Protein AF-A0ABF7R071-F1 (afdb_monomer)

pLDDT: mean 83.03, std 19.11, range [30.92, 98.81]

Solvent-accessible surface area (backbone atoms only — not comparable to full-atom values): 10768 Å² total; per-residue (Å²): 121,69,69,62,57,53,53,51,52,54,49,50,52,51,50,53,51,50,51,53,52,54,52,50,52,55,50,51,55,49,53,52,38,64,75,68,75,50,85,80,80,77,86,44,60,66,60,48,27,50,52,35,36,73,72,70,41,57,66,71,60,20,46,54,50,28,49,50,60,77,60,53,84,74,46,72,66,58,55,50,51,51,48,53,54,50,52,55,53,50,52,52,50,51,55,52,51,54,54,50,50,53,52,50,53,54,49,52,54,48,52,51,52,54,49,51,53,51,50,53,52,51,50,54,54,49,51,53,51,49,54,52,52,50,52,56,47,52,55,50,51,52,49,52,51,50,52,53,53,50,52,52,52,52,50,53,52,52,50,53,51,52,50,49,53,50,50,53,52,51,52,52,51,53,50,52,50,52,54,52,51,54,50,53,52,50,52,51,54,53,52,54,60,64,75,77,110

Foldseek 3Di:
DVVVVVVVVVVVVVLVVLLVVLVVVVVVVQVVCVVVPHDGDPCDLVNQLVSCVVSVHDSVVSSVSSVCVVVVPPDPVVVVVVVVVVVVVVVVVVVVVVVVVVVVVVVVVVVVVVVVVVVVVVVVVVVVVVVVVVVVVVVVVVVVVVVVVVVVVVVVVVVVVVVVVVVVVVVVVVVVVVVVVVVVVVVVVVVVVVVVD

Radius of gyration: 65.1 Å; Cα contacts (8 Å, |Δi|>4): 34; chains: 1; bounding box: 134×39×164 Å

Sequence (197 aa):
MCVRASRSKLLCIYISRKVTITVKILYNNYIRSVFMGLSQPVVTQQMVIAELTKAGIKRDIAIDLSYRYYKNELTYKDIEFLKENFDIKLEKVEATLQTKIQRVETNLKSDIRDLDNKINTVENNLNTKIDTKFNDLDNKIDNVRSELKSDIKDLDTKIDVNKMELKSTLRLHGWMFGTLITLNIGIFLALMSLLVK

Structure (mmCIF, N/CA/C/O backbone):
data_AF-A0ABF7R071-F1
#
_entry.id   AF-A0ABF7R071-F1
#
loop_
_atom_site.group_PDB
_atom_site.id
_atom_site.type_symbol
_atom_site.label_atom_id
_atom_site.label_alt_id
_atom_site.label_comp_id
_atom_site.label_asym_id
_atom_site.label_entity_id
_atom_site.label_seq_id
_atom_site.pdbx_PDB_ins_code
_atom_site.Cartn_x
_atom_site.Cartn_y
_atom_site.Cartn_z
_atom_site.occupancy
_atom_site.B_iso_or_equiv
_atom_site.auth_seq_id
_atom_site.auth_comp_id
_atom_site.auth_asym_id
_atom_site.auth_atom_id
_atom_site.pdbx_PDB_model_num
ATOM 1 N N . MET A 1 1 ? -59.910 32.201 73.222 1.00 36.34 1 MET A N 1
ATOM 2 C CA . MET A 1 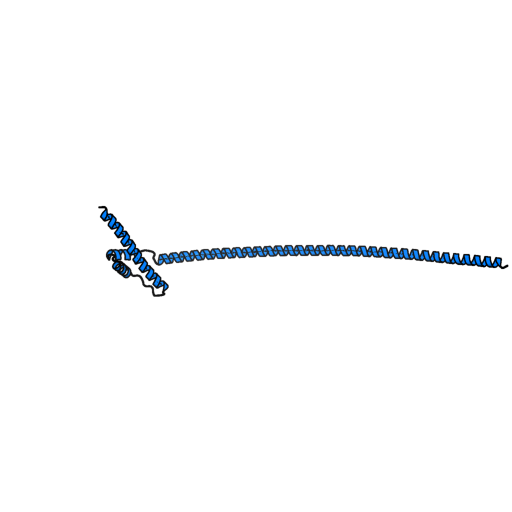1 ? -59.527 30.877 72.661 1.00 36.34 1 MET A CA 1
ATOM 3 C C . MET A 1 1 ? -58.249 30.889 71.801 1.00 36.34 1 MET A C 1
ATOM 5 O O . MET A 1 1 ? -57.626 29.842 71.685 1.00 36.34 1 MET A O 1
ATOM 9 N N . CYS A 1 2 ? -57.773 32.036 71.286 1.00 32.81 2 CYS A N 1
ATOM 10 C CA . CYS A 1 2 ? -56.602 32.105 70.386 1.00 32.81 2 CYS A CA 1
ATOM 11 C C . CYS A 1 2 ? -55.221 31.837 71.054 1.00 32.81 2 CYS A C 1
ATOM 13 O O . CYS A 1 2 ? -54.339 31.225 70.455 1.00 32.81 2 CYS A O 1
ATOM 15 N N . VAL A 1 3 ? -55.036 32.185 72.336 1.00 30.92 3 VAL A N 1
ATOM 16 C CA . VAL A 1 3 ? -53.750 32.000 73.061 1.00 30.92 3 VAL A CA 1
ATOM 17 C C . VAL A 1 3 ? -53.396 30.518 73.297 1.00 30.92 3 VAL A C 1
ATOM 19 O O . VAL A 1 3 ? -52.221 30.148 73.310 1.00 30.92 3 VAL A O 1
ATOM 22 N N . ARG A 1 4 ? -54.400 29.639 73.429 1.00 31.86 4 ARG A N 1
ATOM 23 C CA . ARG A 1 4 ? -54.208 28.190 73.649 1.00 31.86 4 ARG A CA 1
ATOM 24 C C . ARG A 1 4 ? -53.714 27.474 72.382 1.00 31.86 4 ARG A C 1
ATOM 26 O O . ARG A 1 4 ? -52.849 26.608 72.475 1.00 31.86 4 ARG A O 1
ATOM 33 N N . ALA A 1 5 ? -54.195 27.894 71.209 1.00 37.34 5 ALA A N 1
ATOM 34 C CA . ALA A 1 5 ? -53.786 27.350 69.911 1.00 37.34 5 ALA A CA 1
ATOM 35 C C . ALA A 1 5 ? -52.359 27.777 69.512 1.00 37.34 5 ALA A C 1
ATOM 37 O O . ALA A 1 5 ? -51.593 26.968 68.991 1.00 37.34 5 ALA A O 1
ATOM 38 N N . SER A 1 6 ? -51.968 29.022 69.815 1.00 44.31 6 SER A N 1
ATOM 39 C CA . SER A 1 6 ? -50.613 29.526 69.531 1.00 44.31 6 SER A CA 1
ATOM 40 C C . SER A 1 6 ? -49.546 28.879 70.431 1.00 44.31 6 SER A C 1
ATOM 42 O O . SER A 1 6 ? -48.500 28.441 69.949 1.00 44.31 6 SER A O 1
ATOM 44 N N . ARG A 1 7 ? -49.848 28.681 71.727 1.00 48.50 7 ARG A N 1
ATOM 45 C CA . ARG A 1 7 ? -48.977 27.925 72.650 1.00 48.50 7 ARG A CA 1
ATOM 46 C C . ARG A 1 7 ? -48.809 26.458 72.239 1.00 48.50 7 ARG A C 1
ATOM 48 O O . ARG A 1 7 ? -47.708 25.935 72.349 1.00 48.50 7 ARG A O 1
ATOM 55 N N . SER A 1 8 ? -49.860 25.814 71.728 1.00 55.56 8 SER A N 1
ATOM 56 C CA . SER A 1 8 ? -49.804 24.430 71.229 1.00 55.56 8 SER A CA 1
ATOM 57 C C . SER A 1 8 ? -48.897 24.280 69.997 1.00 55.56 8 SER A C 1
ATOM 59 O O . SER A 1 8 ? -48.079 23.362 69.957 1.00 55.56 8 SER A O 1
ATOM 61 N N . LYS A 1 9 ? -48.952 25.213 69.034 1.00 54.03 9 LYS A N 1
ATOM 62 C CA . LYS A 1 9 ? -48.065 25.204 67.854 1.00 54.03 9 LYS A CA 1
ATOM 63 C C . LYS A 1 9 ? -46.594 25.433 68.216 1.00 54.03 9 LYS A C 1
ATOM 65 O O . LYS A 1 9 ? -45.730 24.712 67.724 1.00 54.03 9 LYS A O 1
ATOM 70 N N . LEU A 1 10 ? -46.307 26.385 69.107 1.00 53.81 10 LEU A N 1
ATOM 71 C CA . LEU A 1 10 ? -44.951 26.638 69.618 1.00 53.81 10 LEU A CA 1
ATOM 72 C C . LEU A 1 10 ? -44.387 25.433 70.384 1.00 53.81 10 LEU A C 1
ATOM 74 O O . LEU A 1 10 ? -43.218 25.091 70.213 1.00 53.81 10 LEU A O 1
ATOM 78 N N . LEU A 1 11 ? -45.226 24.754 71.171 1.00 55.38 11 LEU A N 1
ATOM 79 C CA . LEU A 1 11 ? -44.852 23.535 71.884 1.00 55.38 11 LEU A CA 1
ATOM 80 C C . LEU A 1 11 ? -44.547 22.380 70.913 1.00 55.38 11 LEU A C 1
ATOM 82 O O . LEU A 1 11 ? -43.540 21.701 71.089 1.00 55.38 11 LEU A O 1
ATOM 86 N N . CYS A 1 12 ? -45.343 22.204 69.850 1.00 53.84 12 CYS A N 1
ATOM 87 C CA . CYS A 1 12 ? -45.067 21.227 68.788 1.00 53.84 12 CYS A CA 1
ATOM 88 C C . CYS A 1 12 ? -43.742 21.504 68.067 1.00 53.84 12 CYS A C 1
ATOM 90 O O . CYS A 1 12 ? -42.946 20.588 67.882 1.00 53.84 12 CYS A O 1
ATOM 92 N N . ILE A 1 13 ? -43.465 22.760 67.704 1.00 56.38 13 ILE A N 1
ATOM 93 C CA . ILE A 1 13 ? -42.205 23.143 67.045 1.00 56.38 13 ILE A CA 1
ATOM 94 C C . ILE A 1 13 ? -41.012 22.897 67.975 1.00 56.38 13 ILE A C 1
ATOM 96 O O . ILE A 1 13 ? -39.981 22.383 67.539 1.00 56.38 13 ILE A O 1
ATOM 100 N N . TYR A 1 14 ? -41.149 23.231 69.260 1.00 58.56 14 TYR A N 1
ATOM 101 C CA . TYR A 1 14 ? -40.113 23.008 70.266 1.00 58.56 14 TYR A CA 1
ATOM 102 C C . TYR A 1 14 ? -39.818 21.516 70.466 1.00 58.56 14 TYR A C 1
ATOM 104 O O . TYR A 1 14 ? -38.651 21.121 70.461 1.00 58.56 14 TYR A O 1
ATOM 112 N N . ILE A 1 15 ? -40.860 20.683 70.569 1.00 57.16 15 ILE A N 1
ATOM 113 C CA . ILE A 1 15 ? -40.730 19.225 70.679 1.00 57.16 15 ILE A CA 1
ATOM 114 C C . ILE A 1 15 ? -40.103 18.651 69.399 1.00 57.16 15 ILE A C 1
ATOM 116 O O . ILE A 1 15 ? -39.104 17.945 69.496 1.00 57.16 15 ILE A O 1
ATOM 120 N N . SER A 1 16 ? -40.578 19.016 68.201 1.00 56.38 16 SER A N 1
ATOM 121 C CA . SER A 1 16 ? -39.982 18.564 66.931 1.00 56.38 16 SER A CA 1
ATOM 122 C C . SER A 1 16 ? -38.514 18.962 66.781 1.00 56.38 16 SER A C 1
ATOM 124 O O . SER A 1 16 ? -37.712 18.150 66.317 1.00 56.38 16 SER A O 1
ATOM 126 N N . ARG A 1 17 ? -38.122 20.174 67.201 1.00 57.16 17 ARG A N 1
ATOM 127 C CA . ARG A 1 17 ? -36.714 20.606 67.179 1.00 57.16 17 ARG A CA 1
ATOM 128 C C . ARG A 1 17 ? -35.864 19.827 68.176 1.00 57.16 17 ARG A C 1
ATOM 130 O O . ARG A 1 17 ? -34.798 19.356 67.791 1.00 57.16 17 ARG A O 1
ATOM 137 N N . LYS A 1 18 ? -36.323 19.658 69.422 1.00 59.94 18 LYS A N 1
ATOM 138 C CA . LYS A 1 18 ? -35.589 18.888 70.440 1.00 59.94 18 LYS A CA 1
ATOM 139 C C . LYS A 1 18 ? -35.395 17.436 70.017 1.00 59.94 18 LYS A C 1
ATOM 141 O O . LYS A 1 18 ? -34.272 16.953 70.051 1.00 59.94 18 LYS A O 1
ATOM 146 N N . VAL A 1 19 ? -36.451 16.780 69.537 1.00 58.62 19 VAL A N 1
ATOM 147 C CA . VAL A 1 19 ? -36.396 15.389 69.060 1.00 58.62 19 VAL A CA 1
ATOM 148 C C . VAL A 1 19 ? -35.431 15.249 67.887 1.00 58.62 19 VAL A C 1
ATOM 150 O O . VAL A 1 19 ? -34.566 14.380 67.913 1.00 58.62 19 VAL A O 1
ATOM 153 N N . THR A 1 20 ? -35.504 16.147 66.901 1.00 57.50 20 THR A N 1
ATOM 154 C CA . THR A 1 20 ? -34.579 16.145 65.755 1.00 57.50 20 THR A CA 1
ATOM 155 C C . THR A 1 20 ? -33.121 16.311 66.193 1.00 57.50 20 THR A C 1
ATOM 157 O O . THR A 1 20 ? -32.253 15.603 65.692 1.00 57.50 20 THR A O 1
ATOM 160 N N . ILE A 1 21 ? -32.831 17.210 67.141 1.00 58.03 21 ILE A N 1
ATOM 161 C CA . ILE A 1 21 ? -31.468 17.437 67.651 1.00 58.03 21 ILE A CA 1
ATOM 162 C C . ILE A 1 21 ? -30.960 16.210 68.421 1.00 58.03 21 ILE A C 1
ATOM 164 O O . ILE A 1 21 ? -29.853 15.747 68.156 1.00 58.03 21 ILE A O 1
ATOM 168 N N . THR A 1 22 ? -31.765 15.643 69.324 1.00 58.00 22 THR A N 1
ATOM 169 C CA . THR A 1 22 ? -3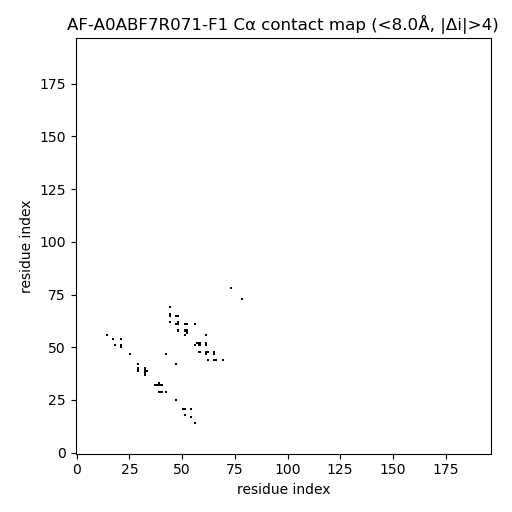1.380 14.474 70.134 1.00 58.00 22 THR A CA 1
ATOM 170 C C . THR A 1 22 ? -31.163 13.226 69.274 1.00 58.00 22 THR A C 1
ATOM 172 O O . THR A 1 22 ? -30.167 12.526 69.447 1.00 58.00 22 THR A O 1
ATOM 175 N N . VAL A 1 23 ? -32.029 12.978 68.285 1.00 57.81 23 VAL A N 1
ATOM 176 C CA . VAL A 1 23 ? -31.873 11.866 67.330 1.00 57.81 23 VAL A CA 1
ATOM 177 C C . VAL A 1 23 ? -30.623 12.047 66.462 1.00 57.81 23 VAL A C 1
ATOM 179 O O . VAL A 1 23 ? -29.888 11.091 66.230 1.00 57.81 23 VAL A O 1
ATOM 182 N N . LYS A 1 24 ? -30.313 13.279 66.043 1.00 60.66 24 LYS A N 1
ATOM 183 C CA . LYS A 1 24 ? -29.108 13.589 65.257 1.00 60.66 24 LYS A CA 1
ATOM 184 C C . LYS A 1 24 ? -27.815 13.416 66.064 1.00 60.66 24 LYS A C 1
ATOM 186 O O . LYS A 1 24 ? -26.806 12.999 65.504 1.00 60.66 24 LYS A O 1
ATOM 191 N N . ILE A 1 25 ? -27.843 13.677 67.374 1.00 61.56 25 ILE A N 1
ATOM 192 C CA . ILE A 1 25 ? -26.720 13.412 68.292 1.00 61.56 25 ILE A CA 1
ATOM 193 C C . ILE A 1 25 ? -26.494 11.903 68.458 1.00 61.56 25 ILE A C 1
ATOM 195 O O . ILE A 1 25 ? -25.355 11.447 68.382 1.00 61.56 25 ILE A O 1
ATOM 199 N N . LEU A 1 26 ? -27.564 11.120 68.630 1.00 61.78 26 LEU A N 1
ATOM 200 C CA . LEU A 1 26 ? -27.483 9.657 68.704 1.00 61.78 26 LEU A CA 1
ATOM 201 C C . LEU A 1 26 ? -26.955 9.049 67.395 1.00 61.78 26 LEU A C 1
ATOM 203 O O . LEU A 1 26 ? -26.064 8.203 67.434 1.00 61.78 26 LEU A O 1
ATOM 207 N N . TYR A 1 27 ? -27.430 9.538 66.246 1.00 60.94 27 TYR A N 1
ATOM 208 C CA . TYR A 1 27 ? -26.951 9.123 64.926 1.00 60.94 27 TYR A CA 1
ATOM 209 C C . TYR A 1 27 ? -25.477 9.491 64.706 1.00 60.94 27 TYR A C 1
ATOM 211 O O . TYR A 1 27 ? -24.688 8.646 64.302 1.00 60.94 27 TYR A O 1
ATOM 219 N N . ASN A 1 28 ? -25.056 10.713 65.048 1.00 56.72 28 ASN A N 1
ATOM 220 C CA . ASN A 1 28 ? -23.651 11.119 64.937 1.00 56.72 28 ASN A CA 1
ATOM 221 C C . ASN A 1 28 ? -22.723 10.312 65.857 1.00 56.72 28 ASN A C 1
ATOM 223 O O . ASN A 1 28 ? -21.615 9.981 65.446 1.00 56.72 28 ASN A O 1
ATOM 227 N N . ASN A 1 29 ? -23.156 9.968 67.074 1.00 58.88 29 ASN A N 1
ATOM 228 C CA . ASN A 1 29 ? -22.386 9.090 67.961 1.00 58.88 29 ASN A CA 1
ATOM 229 C C . ASN A 1 29 ? -22.278 7.661 67.405 1.00 58.88 29 ASN A C 1
ATOM 231 O O . ASN A 1 29 ? -21.208 7.059 67.482 1.00 58.88 29 ASN A O 1
ATOM 235 N N . TYR A 1 30 ? -23.342 7.146 66.780 1.00 59.75 30 TYR A N 1
ATOM 236 C CA . TYR A 1 30 ? -23.322 5.859 66.085 1.00 59.75 30 TYR A CA 1
ATOM 237 C C . TYR A 1 30 ? -22.363 5.876 64.881 1.00 59.75 30 TYR A C 1
ATOM 239 O O . TYR A 1 30 ? -21.443 5.062 64.823 1.00 59.75 30 TYR A O 1
ATOM 247 N N . ILE A 1 31 ? -22.473 6.861 63.983 1.00 54.56 31 ILE A N 1
ATOM 248 C CA . ILE A 1 31 ? -21.573 7.022 62.826 1.00 54.56 31 ILE A CA 1
ATOM 249 C C . ILE A 1 31 ? -20.109 7.190 63.263 1.00 54.56 31 ILE A C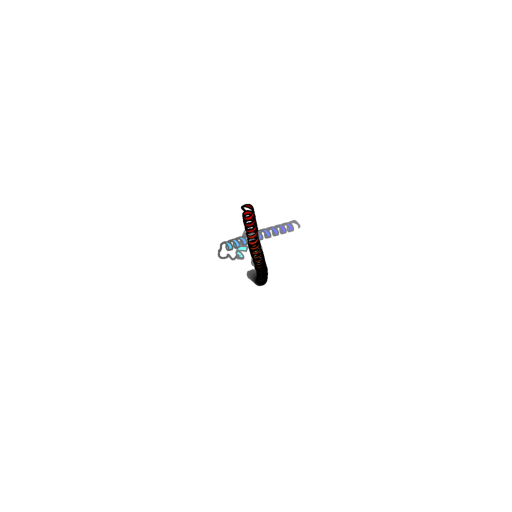 1
ATOM 251 O O . ILE A 1 31 ? -19.212 6.598 62.664 1.00 54.56 31 ILE A O 1
ATOM 255 N N . ARG A 1 32 ? -19.853 7.932 64.348 1.00 56.28 32 ARG A N 1
ATOM 256 C CA . ARG A 1 32 ? -18.508 8.099 64.920 1.00 56.28 32 ARG A CA 1
ATOM 257 C C . ARG A 1 32 ? -17.918 6.777 65.422 1.00 56.28 32 ARG A C 1
ATOM 259 O O . ARG A 1 32 ? -16.728 6.556 65.236 1.00 56.28 32 ARG A O 1
ATOM 266 N N . SER A 1 33 ? -18.730 5.890 66.003 1.00 55.03 33 SER A N 1
ATOM 267 C CA . SER A 1 33 ? -18.282 4.554 66.434 1.00 55.03 33 SER A CA 1
ATOM 268 C C . SER A 1 33 ? -17.974 3.613 65.261 1.00 55.03 33 SER A C 1
ATOM 270 O O . SER A 1 33 ? -16.978 2.894 65.307 1.00 55.03 33 SER A O 1
ATOM 272 N N . VAL A 1 34 ? -18.759 3.693 64.177 1.00 50.66 34 VAL A N 1
ATOM 273 C CA . VAL A 1 34 ? -18.549 2.931 62.931 1.00 50.66 34 VAL A CA 1
ATOM 274 C C . VAL A 1 34 ? -17.239 3.336 62.249 1.00 50.66 34 VAL A C 1
ATOM 276 O O . VAL A 1 34 ? -16.497 2.477 61.783 1.00 50.66 34 VAL A O 1
ATOM 279 N N . PHE A 1 35 ? -16.904 4.629 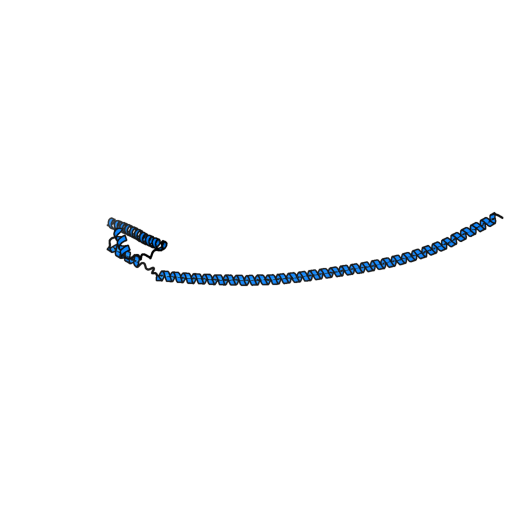62.251 1.00 50.38 35 PHE A N 1
ATOM 280 C CA . PHE A 1 35 ? -15.652 5.137 61.675 1.00 50.38 35 PHE A CA 1
ATOM 281 C C . PHE A 1 35 ? -14.405 4.789 62.518 1.00 50.38 35 PHE A C 1
ATOM 283 O O . PHE A 1 35 ? -13.294 4.786 62.000 1.00 50.38 35 PHE A O 1
ATOM 290 N N . MET A 1 36 ? -14.580 4.494 63.814 1.00 52.09 36 MET A N 1
ATOM 291 C CA . MET A 1 36 ? -13.502 4.172 64.765 1.00 52.09 36 MET A CA 1
ATOM 292 C C . MET A 1 36 ? -13.249 2.661 64.945 1.00 52.09 36 MET A C 1
ATOM 294 O O . MET A 1 36 ? -12.399 2.289 65.750 1.00 52.09 36 MET A O 1
ATOM 298 N N . GLY A 1 37 ? -13.963 1.784 64.226 1.00 45.50 37 GLY A N 1
ATOM 299 C CA . GLY A 1 37 ? -13.721 0.331 64.244 1.00 45.50 37 GLY A CA 1
ATOM 300 C C . GLY A 1 37 ? -14.093 -0.390 65.550 1.00 45.50 37 GLY A C 1
ATOM 301 O O . GLY A 1 37 ? -13.625 -1.500 65.790 1.00 45.50 37 GLY A O 1
ATOM 302 N N . LEU A 1 38 ? -14.918 0.222 66.407 1.00 46.84 38 LEU A N 1
ATOM 303 C CA . LEU A 1 38 ? -15.393 -0.384 67.657 1.00 46.84 38 LEU A CA 1
ATOM 304 C C . LEU A 1 38 ? -16.625 -1.274 67.405 1.00 46.84 38 LEU A C 1
ATOM 306 O O . LEU A 1 38 ? -17.423 -0.992 66.510 1.00 46.84 38 LEU A O 1
ATOM 310 N N . SER A 1 39 ? -16.800 -2.333 68.210 1.00 45.50 39 SER A N 1
ATOM 311 C CA . SER A 1 39 ? -17.996 -3.195 68.162 1.00 45.50 39 SER A CA 1
ATOM 312 C C . SER A 1 39 ? -19.267 -2.343 68.259 1.00 45.50 39 SER A C 1
ATOM 314 O O . SER A 1 39 ? -19.371 -1.489 69.143 1.00 45.50 39 SER A O 1
ATOM 316 N N . GLN A 1 40 ? -20.197 -2.535 67.318 1.00 46.72 40 GLN A N 1
ATOM 317 C CA . GLN A 1 40 ? -21.343 -1.648 67.107 1.00 46.72 40 GLN A CA 1
ATOM 318 C C . GLN A 1 40 ? -22.175 -1.495 68.394 1.00 46.72 40 GLN A C 1
ATOM 320 O O . GLN A 1 40 ? -22.761 -2.478 68.858 1.00 46.72 40 GLN A O 1
ATOM 325 N N . PRO A 1 41 ? -22.315 -0.286 68.966 1.00 51.59 41 PRO A 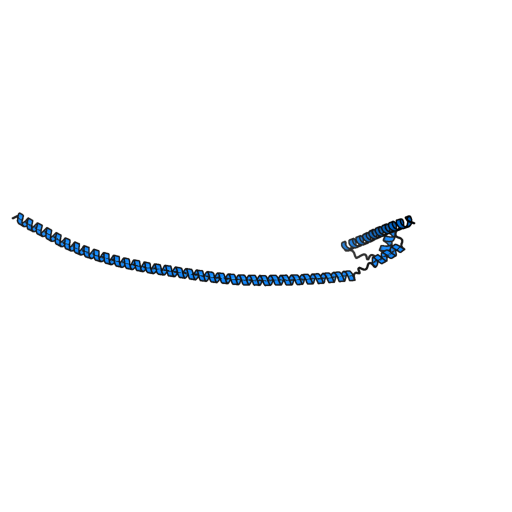N 1
ATOM 326 C CA . PRO A 1 41 ? -23.280 -0.074 70.030 1.00 51.59 41 PRO A CA 1
ATOM 327 C C . PRO A 1 41 ? -24.684 -0.135 69.418 1.00 51.59 41 PRO A C 1
ATOM 329 O O . PRO A 1 41 ? -25.110 0.776 68.705 1.00 51.59 41 PRO A O 1
ATOM 332 N N . VAL A 1 42 ? -25.413 -1.221 69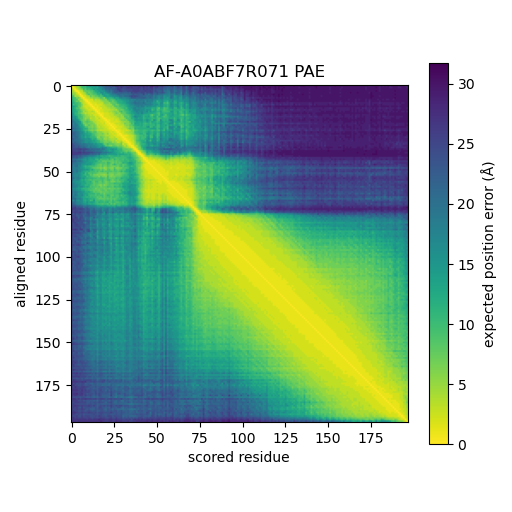.678 1.00 58.66 42 VAL A N 1
ATOM 333 C CA . VAL A 1 42 ? -26.832 -1.327 69.320 1.00 58.66 42 VAL A CA 1
ATOM 334 C C . VAL A 1 42 ? -27.583 -0.260 70.114 1.00 58.66 42 VAL A C 1
ATOM 336 O O . VAL A 1 42 ? -27.695 -0.345 71.336 1.00 58.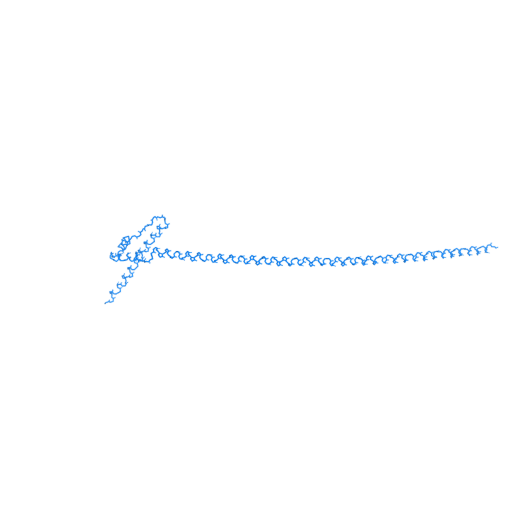66 42 VAL A O 1
ATOM 339 N N . VAL A 1 43 ? -28.080 0.773 69.431 1.00 64.00 43 VAL A N 1
ATOM 340 C CA . VAL A 1 43 ? -28.865 1.839 70.064 1.00 64.00 43 VAL A CA 1
ATOM 341 C C . VAL A 1 43 ? -30.177 1.230 70.556 1.00 64.00 43 VAL A C 1
ATOM 343 O O . VAL A 1 43 ? -31.085 0.976 69.771 1.00 64.00 43 VAL A O 1
ATOM 346 N N . THR A 1 44 ? -30.278 0.953 71.856 1.00 70.56 44 THR A N 1
ATOM 347 C CA . THR A 1 44 ? -31.479 0.346 72.447 1.00 70.56 44 THR A CA 1
ATOM 348 C C . THR A 1 44 ? -32.579 1.387 72.661 1.00 70.56 44 THR A C 1
ATOM 350 O O . THR A 1 44 ? -32.302 2.570 72.878 1.00 70.56 44 THR A O 1
ATOM 353 N N . GLN A 1 45 ? -33.846 0.956 72.675 1.00 71.25 45 GLN A N 1
ATOM 354 C CA . GLN A 1 45 ? -34.975 1.844 72.990 1.00 71.25 45 GLN A CA 1
ATOM 355 C C . GLN A 1 45 ? -34.786 2.566 74.336 1.00 71.25 45 GLN A C 1
ATOM 357 O O . GLN A 1 45 ? -35.086 3.753 74.440 1.00 71.25 45 GLN A O 1
ATOM 362 N N . GLN A 1 46 ? -34.218 1.901 75.351 1.00 74.88 46 GLN A N 1
ATOM 363 C CA . GLN A 1 46 ? -33.957 2.513 76.659 1.00 74.88 46 GLN A CA 1
ATOM 364 C C . GLN A 1 46 ? -32.924 3.643 76.604 1.00 74.88 46 GLN A C 1
ATOM 366 O O . GLN A 1 46 ? -33.107 4.648 77.290 1.00 74.88 46 GLN A O 1
ATOM 371 N N . MET A 1 47 ? -31.880 3.523 75.776 1.00 76.50 47 MET A N 1
ATOM 372 C CA . MET A 1 47 ? -30.902 4.601 75.582 1.00 76.50 47 MET A CA 1
ATOM 373 C C . MET A 1 47 ? -31.561 5.836 74.962 1.00 76.50 47 MET A C 1
ATOM 375 O O . MET A 1 47 ? -31.346 6.954 75.428 1.00 76.50 47 MET A O 1
ATOM 379 N N . VAL A 1 48 ? -32.427 5.633 73.966 1.00 73.38 48 VAL A N 1
ATOM 380 C CA . VAL A 1 48 ? -33.192 6.716 73.330 1.00 73.38 48 VAL A CA 1
ATOM 381 C C . VAL A 1 48 ? -34.146 7.366 74.337 1.00 73.38 48 VAL A C 1
ATOM 383 O O . VAL A 1 48 ? -34.176 8.588 74.454 1.00 73.38 48 VAL A O 1
ATOM 386 N N . ILE A 1 49 ? -34.872 6.568 75.127 1.00 79.19 49 ILE A N 1
ATOM 387 C CA . ILE A 1 49 ? -35.772 7.068 76.178 1.00 79.19 49 ILE A CA 1
ATOM 388 C C . ILE A 1 49 ? -34.997 7.876 77.225 1.00 79.19 49 ILE A C 1
ATOM 390 O O . ILE A 1 49 ? -35.460 8.944 77.626 1.00 79.19 49 ILE A O 1
ATOM 394 N N . ALA A 1 50 ? -33.830 7.399 77.669 1.00 81.25 50 ALA A N 1
ATOM 395 C CA . ALA A 1 50 ? -33.005 8.084 78.660 1.00 81.25 50 ALA A CA 1
ATOM 396 C C . ALA A 1 50 ? -32.533 9.455 78.154 1.00 81.25 50 ALA A C 1
ATOM 398 O O . ALA A 1 50 ? -32.675 10.445 78.868 1.00 81.25 50 ALA A O 1
ATOM 399 N N . GLU A 1 51 ? -32.050 9.537 76.914 1.00 78.06 51 GLU A N 1
ATOM 400 C CA . GLU A 1 51 ? -31.603 10.799 76.313 1.00 78.06 51 GLU A CA 1
ATOM 401 C C . GLU A 1 51 ? -32.760 11.770 76.037 1.00 78.06 51 GLU A C 1
ATOM 403 O O . GLU A 1 51 ? -32.652 12.963 76.324 1.00 78.06 51 GLU A O 1
ATOM 408 N N . LEU A 1 52 ? -33.913 11.279 75.571 1.00 77.38 52 LEU A N 1
ATOM 409 C CA . LEU A 1 52 ? -35.114 12.107 75.402 1.00 77.38 52 LEU A CA 1
ATOM 410 C C . LEU A 1 52 ? -35.630 12.631 76.755 1.00 77.38 52 LEU A C 1
ATOM 412 O O . LEU A 1 52 ? -36.008 13.799 76.865 1.00 77.38 52 LEU A O 1
ATOM 416 N N . THR A 1 53 ? -35.583 11.801 77.802 1.00 82.88 53 THR A N 1
ATOM 417 C CA . THR A 1 53 ? -35.972 12.198 79.166 1.00 82.88 53 THR A CA 1
ATOM 418 C C . THR A 1 53 ? -34.994 13.228 79.745 1.00 82.88 53 THR A C 1
ATOM 420 O O . THR A 1 53 ? -35.437 14.234 80.298 1.00 82.88 53 THR A O 1
ATOM 423 N N . LYS A 1 54 ? -33.672 13.054 79.558 1.00 83.12 54 LYS A N 1
ATOM 424 C CA . LYS A 1 54 ? -32.645 14.057 79.921 1.00 83.12 54 LYS A CA 1
ATOM 425 C C . LYS A 1 54 ? -32.846 15.379 79.182 1.00 83.12 54 LYS A C 1
ATOM 427 O O . LYS A 1 54 ? -32.650 16.445 79.756 1.00 83.12 54 LYS A O 1
ATOM 432 N N . ALA A 1 55 ? -33.301 15.324 77.932 1.00 76.06 55 ALA A N 1
ATOM 433 C CA . ALA A 1 55 ? -33.671 16.502 77.157 1.00 76.06 55 ALA A CA 1
ATOM 434 C C . ALA A 1 55 ? -34.982 17.164 77.637 1.00 76.06 55 ALA A C 1
ATOM 436 O O . ALA A 1 55 ? -35.431 18.140 77.031 1.00 76.06 55 ALA A O 1
ATOM 437 N N . GLY A 1 56 ? -35.606 16.686 78.718 1.00 78.62 56 GLY A N 1
ATOM 438 C CA . GLY A 1 56 ? -36.813 17.263 79.311 1.00 78.62 56 GLY A CA 1
ATOM 439 C C . GLY A 1 56 ? -38.110 16.897 78.583 1.00 78.62 56 GLY A C 1
ATOM 440 O O . GLY A 1 56 ? -39.103 17.610 78.726 1.00 78.62 56 GLY A O 1
ATOM 441 N N . ILE A 1 57 ? -38.113 15.831 77.776 1.00 78.25 57 ILE A N 1
ATOM 442 C CA . ILE A 1 57 ? -39.329 15.270 77.169 1.00 78.25 57 ILE A CA 1
ATOM 443 C C . ILE A 1 57 ? -39.991 14.341 78.192 1.00 78.25 57 ILE A C 1
ATOM 445 O O . ILE A 1 57 ? -39.310 13.579 78.879 1.00 78.25 57 ILE A O 1
ATOM 449 N N . LYS A 1 58 ? -41.324 14.397 78.312 1.00 83.69 58 LYS A N 1
ATOM 450 C CA . LYS A 1 58 ? -42.053 13.499 79.215 1.00 83.69 58 LYS A CA 1
ATOM 451 C C . LYS A 1 58 ? -41.862 12.037 78.796 1.00 83.69 58 LYS A C 1
ATOM 453 O O . LYS A 1 58 ? -41.781 11.728 77.609 1.00 83.69 58 LYS A O 1
ATOM 458 N N . ARG A 1 59 ? -41.782 11.142 79.782 1.00 83.50 59 ARG A N 1
ATOM 459 C CA . ARG A 1 59 ? -41.396 9.738 79.582 1.00 83.50 59 ARG A CA 1
ATOM 460 C C . ARG A 1 59 ? -42.343 8.970 78.650 1.00 83.50 59 ARG A C 1
ATOM 462 O O . ARG A 1 59 ? -41.873 8.169 77.857 1.00 83.50 59 ARG A O 1
ATOM 469 N N . ASP A 1 60 ? -43.640 9.243 78.716 1.00 80.62 60 ASP A N 1
ATOM 470 C CA . ASP A 1 60 ? -44.683 8.723 77.820 1.00 80.62 60 ASP A CA 1
ATOM 471 C C . ASP A 1 60 ? -44.433 9.105 76.352 1.00 80.62 60 ASP A C 1
ATOM 473 O O . ASP A 1 60 ? -44.419 8.245 75.473 1.00 80.62 60 ASP A O 1
ATOM 477 N N . ILE A 1 61 ? -44.131 10.380 76.100 1.00 77.88 61 ILE A N 1
ATOM 478 C CA . ILE A 1 61 ? -43.795 10.894 74.765 1.00 77.88 61 ILE A CA 1
ATOM 479 C C . ILE A 1 61 ? -42.441 10.336 74.301 1.00 77.88 61 ILE A C 1
ATOM 481 O O . ILE A 1 61 ? -42.274 9.997 73.133 1.00 77.88 61 ILE A O 1
ATOM 485 N N . ALA A 1 62 ? -41.468 10.206 75.206 1.00 79.62 62 ALA A N 1
ATOM 486 C CA . ALA A 1 62 ? -40.166 9.619 74.902 1.00 79.62 62 ALA A CA 1
ATOM 487 C C . ALA A 1 62 ? -40.272 8.136 74.504 1.00 79.62 62 ALA A C 1
ATOM 489 O O . ALA A 1 62 ? -39.566 7.705 73.595 1.00 79.62 62 ALA A O 1
ATOM 490 N N . ILE A 1 63 ? -41.163 7.371 75.146 1.00 80.38 63 ILE A N 1
ATOM 491 C CA . ILE A 1 63 ? -41.447 5.973 74.796 1.00 80.38 63 ILE A CA 1
ATOM 492 C C . ILE A 1 63 ? -42.058 5.893 73.395 1.00 80.38 63 ILE A C 1
ATOM 494 O O . ILE A 1 63 ? -41.509 5.176 72.559 1.00 80.38 63 ILE A O 1
ATOM 498 N N . ASP A 1 64 ? -43.109 6.667 73.109 1.00 78.88 64 ASP A N 1
ATOM 499 C CA . ASP A 1 64 ? -43.757 6.704 71.786 1.00 78.88 64 ASP A CA 1
ATOM 500 C C . ASP A 1 64 ? -42.772 7.088 70.668 1.00 78.88 64 ASP A C 1
ATOM 502 O O . ASP A 1 64 ? -42.653 6.400 69.654 1.00 78.88 64 ASP A O 1
ATOM 506 N N . LEU A 1 65 ? -41.977 8.139 70.885 1.00 74.81 65 LEU A N 1
ATOM 507 C CA . LEU A 1 65 ? -40.962 8.578 69.929 1.00 74.81 65 LEU A CA 1
ATOM 508 C C . LEU A 1 65 ? -39.848 7.547 69.742 1.00 74.81 65 LEU A C 1
ATOM 510 O O . LEU A 1 65 ? -39.405 7.338 68.614 1.00 74.81 65 LEU A O 1
ATOM 514 N N . SER A 1 66 ? -39.401 6.892 70.819 1.00 74.81 66 SER A N 1
ATOM 515 C CA . SER A 1 66 ? -38.414 5.812 70.723 1.00 74.81 66 SER A CA 1
ATOM 516 C C . SER A 1 66 ? -38.969 4.627 69.939 1.00 74.81 66 SER A C 1
ATOM 518 O O . SER A 1 66 ? -38.252 4.056 69.124 1.00 74.81 66 SER A O 1
ATOM 520 N N . TYR A 1 67 ? -40.253 4.307 70.123 1.00 72.81 67 TYR A N 1
ATOM 521 C CA . TYR A 1 67 ? -40.931 3.237 69.410 1.00 72.81 67 TYR A CA 1
ATOM 522 C C . TYR A 1 67 ? -41.018 3.567 67.921 1.00 72.81 67 TYR A C 1
ATOM 524 O O . TYR A 1 67 ? -40.590 2.760 67.106 1.00 72.81 67 TYR A O 1
ATOM 532 N N . ARG A 1 68 ? -41.451 4.782 67.560 1.00 68.50 68 ARG A N 1
ATOM 533 C CA . ARG A 1 68 ? -41.508 5.262 66.168 1.00 68.50 68 ARG A CA 1
ATOM 534 C C . ARG A 1 68 ? -40.139 5.372 65.504 1.00 68.50 68 ARG A C 1
ATOM 536 O O . ARG A 1 68 ? -40.031 5.108 64.318 1.00 68.50 68 ARG A O 1
ATOM 543 N N . TYR A 1 69 ? -39.100 5.748 66.246 1.00 66.00 69 TYR A N 1
ATOM 544 C CA . TYR A 1 69 ? -37.726 5.770 65.743 1.00 66.00 69 TYR A CA 1
ATOM 545 C C . TYR A 1 69 ? -37.199 4.351 65.484 1.00 66.00 69 TYR A C 1
ATOM 547 O O . TYR A 1 69 ? -36.594 4.098 64.449 1.00 66.00 69 TYR A O 1
ATOM 555 N N . TYR A 1 70 ? -37.481 3.411 66.389 1.00 64.19 70 TYR A N 1
ATOM 556 C CA . TYR A 1 70 ? -37.092 2.002 66.255 1.00 64.19 70 TYR A CA 1
ATOM 557 C C . TYR A 1 70 ? -37.929 1.246 65.209 1.00 64.19 70 TYR A C 1
ATOM 559 O O . TYR A 1 70 ? -37.492 0.241 64.658 1.00 64.19 70 TYR A O 1
ATOM 567 N N . LYS A 1 71 ? -39.147 1.729 64.954 1.00 61.69 71 LYS A N 1
ATOM 568 C CA . LYS A 1 71 ? -40.101 1.242 63.951 1.00 61.69 71 LYS A CA 1
ATOM 569 C C . LYS A 1 71 ? -40.152 2.136 62.707 1.00 61.69 71 LYS A C 1
ATOM 571 O O . LYS A 1 71 ? -41.102 2.041 61.945 1.00 61.69 71 LYS A O 1
ATOM 576 N N . ASN A 1 72 ? -39.178 3.024 62.493 1.00 63.19 72 ASN A N 1
ATOM 577 C CA . ASN A 1 72 ? -39.076 3.767 61.239 1.00 63.19 72 ASN A CA 1
ATOM 578 C C . ASN A 1 72 ? -38.510 2.775 60.209 1.00 63.19 72 ASN A C 1
ATOM 580 O O . ASN A 1 72 ? -37.314 2.494 60.200 1.00 63.19 72 ASN A O 1
ATOM 584 N N . GLU A 1 73 ? -39.408 2.147 59.453 1.00 57.28 73 GLU A N 1
ATOM 585 C CA . GLU A 1 73 ? -39.197 0.915 58.679 1.00 57.28 73 GLU A CA 1
ATOM 586 C C . GLU A 1 73 ? -38.359 1.124 57.407 1.00 57.28 73 GLU A C 1
ATOM 588 O O . GLU A 1 73 ? -38.839 0.969 56.291 1.00 57.28 73 GLU A O 1
ATOM 593 N N . LEU A 1 74 ? -37.073 1.436 57.565 1.00 57.53 74 LEU A N 1
ATOM 594 C CA . LEU A 1 74 ? -36.083 0.904 56.633 1.00 57.53 74 LEU A CA 1
ATOM 595 C C . LEU A 1 74 ? -35.380 -0.232 57.365 1.00 57.53 74 LEU A C 1
ATOM 597 O O . LEU A 1 74 ? -34.481 -0.015 58.180 1.00 57.53 74 LEU A O 1
ATOM 601 N N . THR A 1 75 ? -35.882 -1.447 57.168 1.00 63.12 75 THR A N 1
ATOM 602 C CA . THR A 1 75 ? -35.289 -2.617 57.804 1.00 63.12 75 THR A CA 1
ATOM 603 C C . THR A 1 75 ? -33.965 -2.941 57.120 1.00 63.12 75 THR A C 1
ATOM 605 O O . THR A 1 75 ? -33.734 -2.581 55.966 1.00 63.12 75 THR A O 1
ATOM 608 N N . TYR A 1 76 ? -33.079 -3.655 57.816 1.00 65.25 76 TYR A N 1
ATOM 609 C CA . TYR A 1 76 ? -31.838 -4.162 57.221 1.00 65.25 76 TYR A CA 1
ATOM 610 C C . TYR A 1 76 ? -32.092 -4.891 55.888 1.00 65.25 76 TYR A C 1
ATOM 612 O O . TYR A 1 76 ? -31.338 -4.708 54.940 1.00 65.25 76 TYR A O 1
ATOM 620 N N . LYS A 1 77 ? -33.218 -5.615 55.793 1.00 75.06 77 LYS A N 1
ATOM 621 C CA . LYS A 1 77 ? -33.645 -6.335 54.589 1.00 75.06 77 LYS A CA 1
ATOM 622 C C . LYS A 1 77 ? -33.953 -5.412 53.410 1.00 75.06 77 LYS A C 1
ATOM 624 O O . LYS A 1 77 ? -33.638 -5.761 52.281 1.00 75.06 77 LYS A O 1
ATOM 629 N N . ASP A 1 78 ? -34.536 -4.238 53.652 1.00 78.50 78 ASP A N 1
ATOM 630 C CA . ASP A 1 78 ? -34.834 -3.272 52.585 1.00 78.50 78 ASP A CA 1
ATOM 631 C C . ASP A 1 78 ? -33.544 -2.659 52.022 1.00 78.50 78 ASP A C 1
ATOM 633 O O . ASP A 1 78 ? -33.410 -2.467 50.814 1.00 78.50 78 ASP A O 1
ATOM 637 N N . ILE A 1 79 ? -32.565 -2.387 52.893 1.00 81.12 79 ILE A N 1
ATOM 638 C CA . ILE A 1 79 ? -31.239 -1.885 52.501 1.00 81.12 79 ILE A CA 1
ATOM 639 C C . ILE A 1 79 ? -30.461 -2.959 51.733 1.00 81.12 79 ILE A C 1
ATOM 641 O O . ILE A 1 79 ? -29.842 -2.654 50.715 1.00 81.12 79 ILE A O 1
ATOM 645 N N . GLU A 1 80 ? -30.504 -4.203 52.207 1.00 83.44 80 GLU A N 1
ATOM 646 C CA . GLU A 1 80 ? -29.878 -5.356 51.558 1.00 83.44 80 GLU A CA 1
ATOM 647 C C . GLU A 1 80 ? -30.474 -5.601 50.166 1.00 83.44 80 GLU A C 1
ATOM 649 O O . GLU A 1 80 ? -29.733 -5.646 49.189 1.00 83.44 80 GLU A O 1
ATOM 654 N N . PHE A 1 81 ? -31.805 -5.599 50.041 1.00 88.50 81 PHE A N 1
ATOM 655 C CA . PHE A 1 81 ? -32.490 -5.718 48.752 1.00 88.50 81 PHE A CA 1
ATOM 656 C C . PHE A 1 81 ? -32.119 -4.592 47.776 1.00 88.50 81 PHE A C 1
ATOM 658 O O . PHE A 1 81 ? -31.891 -4.832 46.588 1.00 88.50 81 PHE A O 1
ATOM 665 N N . LEU A 1 82 ? -32.054 -3.343 48.254 1.00 91.56 82 LEU A N 1
ATOM 666 C CA . LEU A 1 82 ? -31.626 -2.218 47.421 1.00 91.56 82 LEU A CA 1
ATOM 667 C C . LEU A 1 82 ? -30.185 -2.398 46.950 1.00 91.56 82 LEU A C 1
ATOM 669 O O . LEU A 1 82 ? -29.914 -2.175 45.771 1.00 91.56 82 LEU A O 1
ATOM 673 N N . LYS A 1 83 ? -29.285 -2.814 47.846 1.00 92.19 83 LYS A N 1
ATOM 674 C CA . LYS A 1 83 ? -27.885 -3.084 47.519 1.00 92.19 83 LYS A CA 1
ATOM 675 C C . LYS A 1 83 ? -27.775 -4.157 46.435 1.00 92.19 83 LYS A C 1
ATOM 677 O O . LYS A 1 83 ? -27.186 -3.883 45.397 1.00 92.19 83 LYS A O 1
ATOM 682 N N . GLU A 1 84 ? -28.419 -5.307 46.621 1.00 94.62 84 GLU A N 1
ATOM 683 C CA . GLU A 1 84 ? -28.420 -6.394 45.633 1.00 94.62 84 GLU A CA 1
ATOM 684 C C . GLU A 1 84 ? -28.964 -5.935 44.273 1.00 94.62 84 GLU A C 1
ATOM 686 O O . GLU A 1 84 ? -28.378 -6.213 43.230 1.00 94.62 84 GLU A O 1
ATOM 691 N N . ASN A 1 85 ? -30.059 -5.169 44.258 1.00 95.69 85 ASN A N 1
ATOM 692 C CA . ASN A 1 85 ? -30.635 -4.644 43.019 1.00 95.69 85 ASN A CA 1
ATOM 693 C C . ASN A 1 85 ? -29.691 -3.658 42.305 1.00 95.69 85 ASN A C 1
ATOM 695 O O . ASN A 1 85 ? -29.617 -3.647 41.073 1.00 95.69 85 ASN A O 1
ATOM 699 N N . PHE A 1 86 ? -28.970 -2.819 43.056 1.00 97.31 86 PHE A N 1
ATOM 700 C CA . PHE A 1 86 ? -27.957 -1.929 42.487 1.00 97.31 86 PHE A CA 1
ATOM 701 C C . PHE A 1 86 ? -26.759 -2.703 41.941 1.00 97.31 86 PHE A C 1
ATOM 703 O O . PHE A 1 86 ? -26.354 -2.418 40.815 1.00 97.31 86 PHE A O 1
ATOM 710 N N . ASP A 1 87 ? -26.258 -3.695 42.676 1.00 96.44 87 ASP A N 1
ATOM 711 C CA . ASP A 1 87 ? -25.133 -4.534 42.256 1.00 96.44 87 ASP A CA 1
ATOM 712 C C . ASP A 1 87 ? -25.478 -5.282 40.952 1.00 96.44 87 ASP A C 1
ATOM 714 O O . ASP A 1 87 ? -24.758 -5.159 39.962 1.00 96.44 87 ASP A O 1
ATOM 718 N N . ILE A 1 88 ? -26.662 -5.907 40.867 1.00 97.44 88 ILE A N 1
ATOM 719 C CA . ILE A 1 88 ? -27.145 -6.582 39.644 1.00 97.44 88 ILE A CA 1
ATOM 720 C C . ILE A 1 88 ? -27.242 -5.610 38.456 1.00 97.44 88 ILE A C 1
ATOM 722 O O . ILE A 1 88 ? -26.891 -5.943 37.318 1.00 97.44 88 ILE A O 1
ATOM 726 N N . LYS A 1 89 ? -27.758 -4.394 38.680 1.00 97.81 89 LYS A N 1
ATOM 727 C CA . LYS A 1 89 ? -27.852 -3.380 37.616 1.00 97.81 89 LYS A CA 1
ATOM 728 C C . LYS A 1 89 ? -26.473 -2.925 37.157 1.00 97.81 89 LYS A C 1
ATOM 730 O O . LYS A 1 89 ? -26.297 -2.709 35.957 1.00 97.81 89 LYS A O 1
ATOM 735 N N . LEU A 1 90 ? -25.528 -2.780 38.082 1.00 98.06 90 LEU A N 1
ATOM 736 C CA . LEU A 1 90 ? -24.157 -2.390 37.787 1.00 98.06 90 LEU A CA 1
ATOM 737 C C . LEU A 1 90 ? -23.460 -3.466 36.947 1.00 98.06 90 LEU A C 1
ATOM 739 O O . LEU A 1 90 ? -22.959 -3.149 35.869 1.00 98.06 90 LEU A O 1
ATOM 743 N N . GLU A 1 91 ? -23.548 -4.732 37.360 1.00 98.06 91 GLU A N 1
ATOM 744 C CA . GLU A 1 91 ? -23.007 -5.877 36.617 1.00 98.06 91 GLU A CA 1
ATOM 745 C C . GLU A 1 91 ? -23.584 -5.957 35.198 1.00 98.06 91 GLU A C 1
ATOM 747 O O . GLU A 1 91 ? -22.859 -6.136 34.217 1.00 98.06 91 GLU A O 1
ATOM 752 N N . LYS A 1 92 ? -24.900 -5.755 35.044 1.00 98.19 92 LYS A N 1
ATOM 753 C CA . LYS A 1 92 ? -25.546 -5.769 33.723 1.00 98.19 92 LYS A CA 1
ATOM 754 C C . LYS A 1 92 ? -25.055 -4.635 32.819 1.00 98.19 92 LYS A C 1
ATOM 756 O O . LYS A 1 92 ? -24.914 -4.831 31.605 1.00 98.19 92 LYS A O 1
ATOM 761 N N . VAL A 1 93 ? -24.832 -3.446 33.381 1.00 98.50 93 VAL A N 1
ATOM 762 C CA . VAL A 1 93 ? -24.273 -2.303 32.645 1.00 98.50 93 VAL A CA 1
ATOM 763 C C . VAL A 1 93 ? -22.837 -2.600 32.223 1.00 98.50 93 VAL A C 1
ATOM 765 O O . VAL A 1 93 ? -22.517 -2.416 31.048 1.00 98.50 93 VAL A O 1
ATOM 768 N N . GLU A 1 94 ? -22.008 -3.117 33.129 1.00 98.44 94 GLU A N 1
ATOM 769 C CA . GLU A 1 94 ? -20.617 -3.484 32.856 1.00 98.44 94 GLU A CA 1
ATOM 770 C C . GLU A 1 94 ? -20.517 -4.537 31.747 1.00 98.44 94 GLU A C 1
ATOM 772 O O . GLU A 1 94 ? -19.854 -4.303 30.734 1.00 98.44 94 GLU A O 1
ATOM 777 N N . ALA A 1 95 ? -21.278 -5.630 31.849 1.00 98.31 95 ALA A N 1
ATOM 778 C CA . ALA A 1 95 ? -21.312 -6.681 30.832 1.00 98.31 95 ALA A CA 1
ATOM 779 C C . ALA A 1 95 ? -21.759 -6.152 29.455 1.00 98.31 95 ALA A C 1
ATOM 781 O O . ALA A 1 95 ? -21.203 -6.513 28.411 1.00 98.31 95 ALA A O 1
ATOM 782 N N . THR A 1 96 ? -22.749 -5.251 29.434 1.00 98.62 96 THR A N 1
ATOM 783 C CA . THR A 1 96 ? -23.226 -4.624 28.192 1.00 98.62 96 THR A CA 1
ATOM 784 C C . THR A 1 96 ? -22.152 -3.735 27.566 1.00 98.62 96 THR A C 1
ATOM 786 O O . THR A 1 96 ? -21.968 -3.759 26.346 1.00 98.62 96 THR A O 1
ATOM 789 N N . LEU A 1 97 ? -21.445 -2.944 28.377 1.00 98.69 97 LEU A N 1
ATOM 790 C CA . LEU A 1 97 ? -20.359 -2.083 27.911 1.00 98.69 97 LEU A CA 1
ATOM 791 C C . LEU A 1 97 ? -19.182 -2.909 27.397 1.00 98.69 97 LEU A C 1
ATOM 793 O O . LEU A 1 97 ? -18.719 -2.652 26.289 1.00 98.69 97 LEU A O 1
ATOM 797 N N . GLN A 1 98 ? -18.768 -3.944 28.127 1.00 98.62 98 GLN A N 1
ATOM 798 C CA . GLN A 1 98 ? -17.694 -4.844 27.716 1.00 98.62 98 GLN A CA 1
ATOM 799 C C . GLN A 1 98 ? -18.008 -5.515 26.372 1.00 98.62 98 GLN A C 1
ATOM 801 O O . GLN A 1 98 ? -17.179 -5.505 25.465 1.00 98.62 98 GLN A O 1
ATOM 806 N N . THR A 1 99 ? -19.243 -5.994 26.189 1.00 98.62 99 THR A N 1
ATOM 807 C CA . THR A 1 99 ? -19.695 -6.577 24.914 1.00 98.62 99 THR A CA 1
ATOM 808 C C . THR A 1 99 ? -19.650 -5.561 23.768 1.00 98.62 99 THR A C 1
ATOM 810 O O . THR A 1 99 ? -19.254 -5.889 22.648 1.00 98.62 99 THR A O 1
ATOM 813 N N . LYS A 1 100 ? -20.066 -4.310 24.014 1.00 98.69 100 LYS A N 1
ATOM 814 C CA . LYS A 1 100 ? -20.021 -3.246 22.999 1.00 98.69 100 LYS A CA 1
ATOM 815 C C . LYS A 1 100 ? -18.587 -2.871 22.633 1.00 98.69 100 LYS A C 1
ATOM 817 O O . LYS A 1 100 ? -18.315 -2.704 21.449 1.00 98.69 100 LYS A O 1
ATOM 822 N N . ILE A 1 101 ? -17.695 -2.775 23.618 1.00 98.69 101 ILE A N 1
ATOM 823 C CA . ILE A 1 101 ? -16.270 -2.496 23.409 1.00 98.69 101 ILE A CA 1
ATOM 824 C C . ILE A 1 101 ? -15.650 -3.601 22.555 1.00 98.69 101 ILE A C 1
ATOM 826 O O . ILE A 1 101 ? -15.117 -3.304 21.492 1.00 98.69 101 ILE A O 1
ATOM 830 N N . GLN A 1 102 ? -15.844 -4.870 22.924 1.00 98.69 102 GLN A N 1
ATOM 831 C CA . GLN A 1 102 ? -15.345 -6.010 22.147 1.00 98.69 102 GLN A CA 1
ATOM 832 C C . GLN A 1 102 ? -15.878 -6.016 20.706 1.00 98.69 102 GLN A C 1
ATOM 834 O O . GLN A 1 102 ? -15.147 -6.315 19.762 1.00 98.69 102 GLN A O 1
ATOM 839 N N . ARG A 1 103 ? -17.150 -5.651 20.499 1.00 98.62 103 ARG A N 1
ATOM 840 C CA . ARG A 1 103 ? -17.722 -5.528 19.149 1.00 98.62 103 ARG A CA 1
ATOM 841 C C . ARG A 1 103 ? -17.064 -4.408 18.340 1.00 98.62 103 ARG A C 1
ATOM 843 O O . ARG A 1 103 ? -16.791 -4.589 17.161 1.00 98.62 103 ARG A O 1
ATOM 850 N N . VAL A 1 104 ? -16.811 -3.254 18.954 1.00 98.75 104 VAL A N 1
ATOM 851 C CA . VAL A 1 104 ? -16.116 -2.144 18.286 1.00 98.75 104 VAL A CA 1
ATOM 852 C C . VAL A 1 104 ? -14.675 -2.534 17.957 1.00 98.75 104 VAL A C 1
ATOM 854 O O . VAL A 1 104 ? -14.244 -2.332 16.828 1.00 98.75 104 VAL A O 1
ATOM 857 N N . GLU A 1 105 ? -13.952 -3.151 18.891 1.00 98.75 105 GLU A N 1
ATOM 858 C CA . GLU A 1 105 ? -12.576 -3.619 18.681 1.00 98.75 105 GLU A CA 1
ATOM 859 C C . GLU A 1 105 ? -12.478 -4.641 17.544 1.00 98.75 105 GLU A C 1
ATOM 861 O O . GLU A 1 105 ? -11.601 -4.539 16.686 1.00 98.75 105 GLU A O 1
ATOM 866 N N . THR A 1 106 ? -13.392 -5.614 17.506 1.00 98.56 106 THR A N 1
ATOM 867 C CA . THR A 1 106 ? -13.428 -6.631 16.443 1.00 98.56 106 THR A CA 1
ATOM 868 C C . THR A 1 106 ? -13.746 -6.028 15.079 1.00 98.56 106 THR A C 1
ATOM 870 O O . THR A 1 106 ? -13.063 -6.359 14.109 1.00 98.56 106 THR A O 1
ATOM 873 N N . ASN A 1 107 ? -14.705 -5.100 15.005 1.00 98.56 107 ASN A N 1
ATOM 874 C CA . ASN A 1 107 ? -15.022 -4.383 13.770 1.00 98.56 107 ASN A CA 1
ATOM 875 C C . ASN A 1 107 ? -13.832 -3.546 13.282 1.00 98.56 107 ASN A C 1
ATOM 877 O O . ASN A 1 107 ? -13.416 -3.698 12.140 1.00 98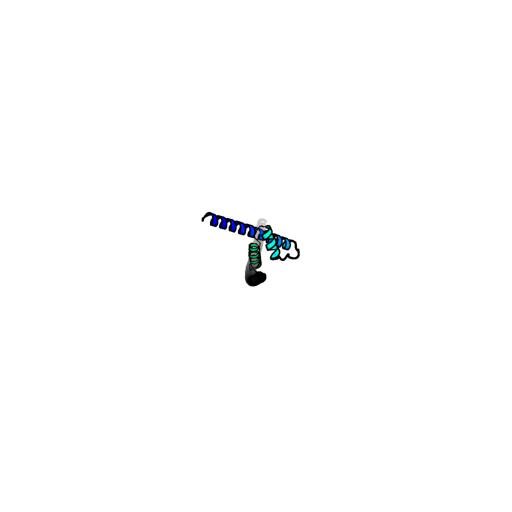.56 107 ASN A O 1
ATOM 881 N N . LEU A 1 108 ? -13.222 -2.740 14.158 1.00 98.81 108 LEU A N 1
ATOM 882 C CA . LEU A 1 108 ? -12.061 -1.919 13.799 1.00 98.81 108 LEU A CA 1
ATOM 883 C C . LEU A 1 108 ? -10.874 -2.773 13.342 1.00 98.81 108 LEU A C 1
ATOM 885 O O . LEU A 1 108 ? -10.193 -2.422 12.384 1.00 98.81 108 LEU A O 1
ATOM 889 N N . LYS A 1 109 ? -10.637 -3.924 13.981 1.00 98.75 109 LYS A N 1
ATOM 890 C CA . LYS A 1 109 ? -9.596 -4.866 13.551 1.00 98.75 109 LYS A CA 1
ATOM 891 C C . LYS A 1 109 ? -9.883 -5.452 12.164 1.00 98.75 109 LYS A C 1
ATOM 893 O O . LYS A 1 109 ? -8.943 -5.670 11.400 1.00 98.75 109 LYS A O 1
ATOM 898 N N . SER A 1 110 ? -11.153 -5.706 11.843 1.00 98.62 110 SER A N 1
ATOM 899 C CA . SER A 1 110 ? -11.569 -6.136 10.504 1.00 98.62 110 SER A CA 1
ATOM 900 C C . SER A 1 110 ? -11.338 -5.032 9.473 1.00 98.62 110 SER A C 1
ATOM 902 O O . SER A 1 110 ? -10.705 -5.288 8.454 1.00 98.62 110 SER A O 1
ATOM 904 N N . ASP A 1 111 ? -11.762 -3.802 9.771 1.00 98.75 111 ASP A N 1
ATOM 905 C CA . ASP A 1 111 ? -11.596 -2.651 8.877 1.00 98.75 111 ASP A CA 1
ATOM 906 C C . ASP A 1 111 ? -10.115 -2.364 8.591 1.00 98.75 111 ASP A C 1
ATOM 908 O O . ASP A 1 111 ? -9.738 -2.126 7.444 1.00 98.75 111 ASP A O 1
ATOM 912 N N . ILE A 1 112 ? -9.253 -2.444 9.614 1.00 98.81 112 ILE A N 1
ATOM 913 C CA . ILE A 1 112 ? -7.796 -2.304 9.460 1.00 98.81 112 ILE A CA 1
ATOM 914 C C . ILE A 1 112 ? -7.249 -3.384 8.522 1.00 98.81 112 ILE A C 1
ATOM 916 O O . ILE A 1 112 ? -6.508 -3.070 7.596 1.00 98.81 112 ILE A O 1
ATOM 920 N N . ARG A 1 113 ? -7.652 -4.648 8.706 1.00 98.69 113 ARG A N 1
ATOM 921 C CA . ARG A 1 113 ? -7.208 -5.752 7.842 1.00 98.69 113 ARG A CA 1
ATOM 922 C C . ARG A 1 113 ? -7.660 -5.565 6.391 1.00 98.69 113 ARG A C 1
ATOM 924 O O . ARG A 1 113 ? -6.905 -5.865 5.468 1.00 98.69 113 ARG A O 1
ATOM 931 N N . ASP A 1 114 ? -8.875 -5.073 6.179 1.00 98.75 114 ASP A N 1
ATOM 932 C CA . ASP A 1 114 ? -9.393 -4.790 4.841 1.00 98.75 114 ASP A CA 1
ATOM 933 C C . ASP A 1 114 ? -8.653 -3.625 4.176 1.00 98.75 114 ASP A C 1
ATOM 935 O O . ASP A 1 114 ? -8.392 -3.667 2.970 1.00 98.75 114 ASP A O 1
ATOM 939 N N . LEU A 1 115 ? -8.280 -2.600 4.947 1.00 98.81 115 LEU A N 1
ATOM 940 C CA . LEU A 1 115 ? -7.435 -1.508 4.469 1.00 98.81 115 LEU A CA 1
ATOM 941 C C . LEU A 1 115 ? -6.026 -1.993 4.116 1.00 98.81 115 LEU A C 1
ATOM 943 O O . LEU A 1 115 ? -5.563 -1.673 3.024 1.00 98.81 115 LEU A O 1
ATOM 947 N N . ASP A 1 116 ? -5.392 -2.817 4.952 1.00 98.69 116 ASP A N 1
ATOM 948 C CA . ASP A 1 116 ? -4.082 -3.417 4.655 1.00 98.69 116 ASP A CA 1
ATOM 949 C C . ASP A 1 116 ? -4.122 -4.219 3.347 1.00 98.69 116 ASP A C 1
ATOM 951 O O . ASP A 1 116 ? -3.263 -4.065 2.479 1.00 98.69 116 ASP A O 1
ATOM 955 N N . ASN A 1 117 ? -5.169 -5.024 3.139 1.00 98.62 117 ASN A N 1
ATOM 956 C CA . ASN A 1 117 ? -5.351 -5.773 1.893 1.00 98.62 117 ASN A CA 1
ATOM 957 C C . ASN A 1 117 ? -5.495 -4.850 0.669 1.00 98.62 117 ASN A C 1
ATOM 959 O O . ASN A 1 117 ? -4.929 -5.127 -0.395 1.00 98.62 117 ASN A O 1
ATOM 963 N N . LYS A 1 118 ? -6.242 -3.744 0.803 1.00 98.75 118 LYS A N 1
ATOM 964 C CA . LYS A 1 118 ? -6.385 -2.738 -0.262 1.00 98.75 118 LYS A CA 1
ATOM 965 C C . LYS A 1 118 ? -5.060 -2.036 -0.553 1.00 98.75 118 LYS A C 1
ATOM 967 O O . LYS A 1 118 ? -4.733 -1.862 -1.725 1.00 98.75 118 LYS A O 1
ATOM 972 N N . ILE A 1 119 ? -4.295 -1.682 0.480 1.00 98.75 119 ILE A N 1
ATOM 973 C CA . ILE A 1 119 ? -2.969 -1.064 0.352 1.00 98.75 119 ILE A CA 1
ATOM 974 C C . ILE A 1 119 ? -2.021 -2.009 -0.388 1.00 98.75 119 ILE A C 1
ATOM 976 O O . ILE A 1 119 ? -1.493 -1.624 -1.428 1.00 98.75 119 ILE A O 1
ATOM 980 N N . ASN A 1 120 ? -1.914 -3.267 0.050 1.00 98.69 120 ASN A N 1
ATOM 981 C CA . ASN A 1 120 ? -1.079 -4.283 -0.601 1.00 98.69 120 ASN A CA 1
ATOM 982 C C . ASN A 1 120 ? -1.449 -4.474 -2.082 1.00 98.69 120 ASN A C 1
ATOM 984 O O . ASN A 1 120 ? -0.587 -4.626 -2.946 1.00 98.69 120 ASN A O 1
ATOM 988 N N . THR A 1 121 ? -2.746 -4.442 -2.401 1.00 98.75 121 THR A N 1
ATOM 989 C CA . THR A 1 121 ? -3.222 -4.551 -3.789 1.00 98.75 121 THR A CA 1
ATOM 990 C C . THR A 1 121 ? -2.785 -3.350 -4.631 1.00 98.75 121 THR A C 1
ATOM 992 O O . THR A 1 121 ? -2.331 -3.518 -5.763 1.00 98.75 121 THR A O 1
ATOM 995 N N . VAL A 1 122 ? -2.915 -2.132 -4.099 1.00 98.75 122 VAL A N 1
ATOM 996 C CA . VAL A 1 122 ? -2.477 -0.908 -4.787 1.00 98.75 122 VAL A CA 1
ATOM 997 C C . VAL A 1 122 ? -0.962 -0.905 -4.979 1.00 98.75 122 VAL A C 1
ATOM 999 O O . VAL A 1 122 ? -0.506 -0.610 -6.082 1.00 98.75 122 VAL A O 1
ATOM 1002 N N . GLU A 1 123 ? -0.197 -1.281 -3.957 1.00 98.75 123 GLU A N 1
ATOM 1003 C CA . GLU A 1 123 ? 1.263 -1.367 -4.008 1.00 98.75 123 GLU A CA 1
ATOM 1004 C C . GLU A 1 123 ? 1.735 -2.335 -5.101 1.00 98.75 123 GLU A C 1
ATOM 1006 O O . GLU A 1 123 ? 2.492 -1.943 -5.989 1.00 98.75 123 GLU A O 1
ATOM 1011 N N . ASN A 1 124 ? 1.197 -3.557 -5.130 1.00 98.50 124 ASN A N 1
ATOM 1012 C CA . ASN A 1 124 ? 1.530 -4.549 -6.157 1.00 98.50 124 ASN A CA 1
ATOM 1013 C C . ASN A 1 124 ? 1.189 -4.068 -7.577 1.00 98.50 124 ASN A C 1
ATOM 1015 O O . ASN A 1 124 ? 1.964 -4.268 -8.518 1.00 98.50 124 ASN A O 1
ATOM 1019 N N . ASN A 1 125 ? 0.043 -3.401 -7.740 1.00 98.62 125 ASN A N 1
ATOM 1020 C CA . ASN A 1 125 ? -0.364 -2.836 -9.025 1.00 98.62 125 ASN A CA 1
ATOM 1021 C C . ASN A 1 125 ? 0.565 -1.703 -9.480 1.00 98.62 125 ASN A C 1
ATOM 1023 O O . ASN A 1 125 ? 0.845 -1.584 -10.675 1.00 98.62 125 ASN A O 1
ATOM 1027 N N . LEU A 1 126 ? 1.026 -0.857 -8.554 1.00 98.75 126 LEU A N 1
ATOM 1028 C CA . LEU A 1 126 ? 1.978 0.211 -8.854 1.00 98.75 126 LEU A CA 1
ATOM 1029 C C . LEU A 1 126 ? 3.347 -0.358 -9.223 1.00 98.75 126 LEU A C 1
ATOM 1031 O O . LEU A 1 126 ? 3.871 0.034 -10.263 1.00 98.75 126 LEU A O 1
ATOM 1035 N N . ASN A 1 127 ? 3.865 -1.323 -8.459 1.00 98.56 127 ASN A N 1
ATOM 1036 C CA . ASN A 1 127 ? 5.127 -2.004 -8.765 1.00 98.56 127 ASN A CA 1
ATOM 1037 C C . ASN A 1 127 ? 5.091 -2.619 -10.170 1.00 98.56 127 ASN A C 1
ATOM 1039 O O . ASN A 1 127 ? 5.924 -2.294 -11.009 1.00 98.56 127 ASN A O 1
ATOM 1043 N N . THR A 1 128 ? 4.032 -3.370 -10.491 1.00 98.62 128 THR A N 1
ATOM 1044 C CA . THR A 1 128 ? 3.860 -3.974 -11.825 1.00 98.62 128 THR A CA 1
ATOM 1045 C C . THR A 1 128 ? 3.840 -2.925 -12.945 1.00 98.62 128 THR A C 1
ATOM 1047 O O . THR A 1 128 ? 4.441 -3.117 -14.006 1.00 98.62 128 THR A O 1
ATOM 1050 N N . LYS A 1 129 ? 3.148 -1.794 -12.739 1.00 98.62 129 LYS A N 1
ATOM 1051 C CA . LYS A 1 129 ? 3.101 -0.697 -13.722 1.00 98.62 129 LYS A CA 1
ATOM 1052 C C . LYS A 1 129 ? 4.460 -0.030 -13.905 1.00 98.62 129 LYS A C 1
ATOM 1054 O O . LYS A 1 129 ? 4.800 0.321 -15.034 1.00 98.62 129 LYS A O 1
ATOM 1059 N N . ILE A 1 130 ? 5.201 0.162 -12.817 1.00 98.62 130 ILE A N 1
ATOM 1060 C CA . ILE A 1 130 ? 6.543 0.744 -12.833 1.00 98.62 130 ILE A CA 1
ATOM 1061 C C . ILE A 1 130 ? 7.493 -0.180 -13.597 1.00 98.62 130 ILE A C 1
ATOM 1063 O O . ILE A 1 130 ? 8.108 0.275 -14.559 1.00 98.62 130 ILE A O 1
ATOM 1067 N N . ASP A 1 131 ? 7.523 -1.471 -13.267 1.00 98.62 131 ASP A N 1
ATOM 1068 C CA . ASP A 1 131 ? 8.369 -2.464 -13.941 1.00 98.62 131 ASP A CA 1
ATOM 1069 C C . ASP A 1 131 ? 8.067 -2.541 -15.441 1.00 98.62 131 ASP A C 1
ATOM 1071 O O . ASP A 1 131 ? 8.968 -2.513 -16.278 1.00 98.62 131 ASP A O 1
ATOM 1075 N N . THR A 1 132 ? 6.781 -2.546 -15.802 1.00 98.69 132 THR A N 1
ATOM 1076 C CA . THR A 1 132 ? 6.358 -2.520 -17.210 1.00 98.69 132 THR A CA 1
ATOM 1077 C C . THR A 1 132 ? 6.882 -1.272 -17.922 1.00 98.69 132 THR A C 1
ATOM 1079 O O . THR A 1 132 ? 7.353 -1.357 -19.054 1.00 98.69 132 THR A O 1
ATOM 1082 N N . LYS A 1 133 ? 6.830 -0.101 -17.272 1.00 98.62 133 LYS A N 1
ATOM 1083 C CA . LYS A 1 133 ? 7.312 1.150 -17.870 1.00 98.62 133 LYS A CA 1
ATOM 1084 C C . LYS A 1 133 ? 8.828 1.219 -17.983 1.00 98.62 133 LYS A C 1
ATOM 1086 O O . LYS A 1 133 ? 9.303 1.780 -18.967 1.00 98.62 133 LYS A O 1
ATOM 1091 N N . PHE A 1 134 ? 9.569 0.647 -17.038 1.00 98.62 134 PHE A N 1
ATOM 1092 C CA . PHE A 1 134 ? 11.017 0.502 -17.164 1.00 98.62 134 PHE A CA 1
ATOM 1093 C C . PHE A 1 134 ? 11.380 -0.407 -18.339 1.00 98.62 134 PHE A C 1
ATOM 1095 O O . PHE A 1 134 ? 12.127 0.024 -19.211 1.00 98.62 134 PHE A O 1
ATOM 1102 N N . ASN A 1 135 ? 10.748 -1.577 -18.455 1.00 98.38 135 ASN A N 1
ATOM 1103 C CA . ASN A 1 135 ? 10.973 -2.485 -19.584 1.00 98.38 135 ASN A CA 1
ATOM 1104 C C . ASN A 1 135 ? 10.620 -1.838 -20.939 1.00 98.38 135 ASN A C 1
ATOM 1106 O O . ASN A 1 135 ? 11.355 -1.987 -21.913 1.00 98.38 135 ASN A O 1
ATOM 1110 N N . ASP A 1 136 ? 9.513 -1.087 -21.017 1.00 98.62 136 ASP A N 1
ATOM 1111 C CA . ASP A 1 136 ? 9.145 -0.318 -22.216 1.00 98.62 136 ASP A CA 1
ATOM 1112 C C . ASP A 1 136 ? 10.235 0.701 -22.601 1.00 98.62 136 ASP A C 1
ATOM 1114 O O . ASP A 1 136 ? 10.497 0.917 -23.787 1.00 98.62 136 ASP A O 1
ATOM 1118 N N . LEU A 1 137 ? 10.832 1.375 -21.611 1.00 98.69 137 LEU A N 1
ATOM 1119 C CA . LEU A 1 137 ? 11.886 2.366 -21.826 1.00 98.69 137 LEU A CA 1
ATOM 1120 C C . LEU A 1 137 ? 13.201 1.710 -22.247 1.00 98.69 137 LEU A C 1
ATOM 1122 O O . LEU A 1 137 ? 13.798 2.177 -23.216 1.00 98.69 137 LEU A O 1
ATOM 1126 N N . ASP A 1 138 ? 13.605 0.623 -21.594 1.00 98.62 138 ASP A N 1
ATOM 1127 C CA . ASP A 1 138 ? 14.805 -0.138 -21.955 1.00 98.62 138 ASP A CA 1
ATOM 1128 C C . ASP A 1 138 ? 14.719 -0.636 -23.402 1.00 98.62 138 ASP A C 1
ATOM 1130 O O . ASP A 1 138 ? 15.619 -0.379 -24.200 1.00 98.62 138 ASP A O 1
ATOM 1134 N N . ASN A 1 139 ? 13.574 -1.202 -23.801 1.00 98.62 139 ASN A N 1
ATOM 1135 C CA . ASN A 1 139 ? 13.339 -1.626 -25.184 1.00 98.62 139 ASN A CA 1
ATOM 1136 C C . ASN A 1 139 ? 13.452 -0.464 -26.188 1.00 98.62 139 ASN A C 1
ATOM 1138 O O . ASN A 1 139 ? 13.999 -0.623 -27.280 1.00 98.62 139 ASN A O 1
ATOM 1142 N N . LYS A 1 140 ? 12.934 0.724 -25.845 1.00 98.69 140 LYS A N 1
ATOM 1143 C CA . LYS A 1 140 ? 13.066 1.915 -26.703 1.00 98.69 140 LYS A CA 1
ATOM 1144 C C . LYS A 1 140 ? 14.515 2.377 -26.815 1.00 98.69 140 LYS A C 1
ATOM 1146 O O . LYS A 1 140 ? 14.937 2.751 -27.907 1.00 98.69 140 LYS A O 1
ATOM 1151 N N . ILE A 1 141 ? 15.262 2.353 -25.714 1.00 98.69 141 ILE A N 1
ATOM 1152 C CA . ILE A 1 141 ? 16.685 2.706 -25.690 1.00 98.69 141 ILE A CA 1
ATOM 1153 C C . ILE A 1 141 ? 17.484 1.728 -26.556 1.00 98.69 141 ILE A C 1
ATOM 1155 O O . ILE A 1 141 ? 18.294 2.167 -27.373 1.00 98.69 141 ILE A O 1
ATOM 1159 N N . ASP A 1 142 ? 17.224 0.427 -26.436 1.00 98.62 142 ASP A N 1
ATOM 1160 C CA . ASP A 1 142 ? 17.893 -0.602 -27.233 1.00 98.62 142 ASP A CA 1
ATOM 1161 C C . ASP A 1 142 ? 17.595 -0.464 -28.729 1.00 98.62 142 ASP A C 1
ATOM 1163 O O . ASP A 1 142 ? 18.514 -0.551 -29.548 1.00 98.62 142 ASP A O 1
ATOM 1167 N N . ASN A 1 143 ? 16.345 -0.164 -29.095 1.00 98.62 143 ASN A N 1
ATOM 1168 C CA . ASN A 1 143 ? 15.974 0.106 -30.484 1.00 98.62 143 ASN A CA 1
ATOM 1169 C C . ASN A 1 143 ? 16.726 1.319 -31.047 1.00 98.62 143 ASN A C 1
ATOM 1171 O O . ASN A 1 143 ? 17.388 1.195 -32.076 1.00 98.62 143 ASN A O 1
ATOM 1175 N N . VAL A 1 144 ? 16.716 2.457 -30.341 1.00 98.75 144 VAL A N 1
ATOM 1176 C CA . VAL A 1 144 ? 17.451 3.666 -30.761 1.00 98.75 144 VAL A CA 1
ATOM 1177 C C . VAL A 1 144 ? 18.951 3.387 -30.871 1.00 98.75 144 VAL A C 1
ATOM 1179 O O . VAL A 1 144 ? 19.606 3.813 -31.821 1.00 98.75 144 VAL A O 1
ATOM 1182 N N . ARG A 1 145 ? 19.524 2.634 -29.927 1.00 98.75 145 ARG A N 1
ATOM 1183 C CA . ARG A 1 145 ? 20.937 2.243 -29.966 1.00 98.75 145 ARG A CA 1
ATOM 1184 C C . ARG A 1 145 ? 21.256 1.367 -31.179 1.00 98.75 145 ARG A C 1
ATOM 1186 O O . ARG A 1 145 ? 22.325 1.522 -31.770 1.00 98.75 145 ARG A O 1
ATOM 1193 N N . SER A 1 146 ? 20.361 0.447 -31.533 1.00 98.50 146 SER A N 1
ATOM 1194 C CA . SER A 1 146 ? 20.491 -0.418 -32.710 1.00 98.50 146 SER A CA 1
ATOM 1195 C C . SER A 1 146 ? 20.446 0.394 -34.007 1.00 98.50 146 SER A C 1
ATOM 1197 O O . SER A 1 146 ? 21.333 0.246 -34.850 1.00 98.50 146 SER A O 1
ATOM 1199 N N . GLU A 1 147 ? 19.476 1.305 -34.127 1.00 98.62 147 GLU A N 1
ATOM 1200 C CA . GLU A 1 147 ? 19.327 2.215 -35.269 1.00 98.62 147 GLU A CA 1
ATOM 1201 C C . GLU A 1 147 ? 20.580 3.079 -35.451 1.00 98.62 147 GLU A C 1
ATOM 1203 O O . GLU A 1 147 ? 21.212 3.032 -36.504 1.00 98.62 147 GLU A O 1
ATOM 1208 N N . LEU A 1 148 ? 21.039 3.751 -34.388 1.00 98.69 148 LEU A N 1
ATOM 1209 C CA . LEU A 1 148 ? 22.257 4.568 -34.430 1.00 98.69 148 LEU A CA 1
ATOM 1210 C C . LEU A 1 148 ? 23.500 3.753 -34.807 1.00 98.69 148 LEU A C 1
ATOM 1212 O O . LEU A 1 148 ? 24.355 4.227 -35.554 1.00 98.69 148 LEU A O 1
ATOM 1216 N N . LYS A 1 149 ? 23.621 2.513 -34.318 1.00 98.56 149 LYS A N 1
ATOM 1217 C CA . LYS A 1 149 ? 24.727 1.621 -34.695 1.00 98.56 149 LYS A CA 1
ATOM 1218 C C . LYS A 1 149 ? 24.678 1.255 -36.181 1.00 98.56 149 LYS A C 1
ATOM 1220 O O . LYS A 1 149 ? 25.732 1.136 -36.806 1.00 98.56 149 LYS A O 1
ATOM 1225 N N . SER A 1 150 ? 23.482 1.058 -36.734 1.00 98.50 150 SER A N 1
ATOM 1226 C CA . SER A 1 150 ? 23.287 0.809 -38.163 1.00 98.50 150 SER A CA 1
ATOM 1227 C C . SER A 1 150 ? 23.669 2.032 -38.996 1.00 98.50 150 SER A C 1
ATOM 1229 O O . SER A 1 150 ? 24.439 1.895 -39.946 1.00 98.50 150 SER A O 1
ATOM 1231 N N . ASP A 1 151 ? 23.213 3.220 -38.600 1.00 98.69 151 ASP A N 1
ATOM 1232 C CA . ASP A 1 151 ? 23.513 4.478 -39.293 1.00 98.69 151 ASP A CA 1
ATOM 1233 C C . ASP A 1 151 ? 25.016 4.781 -39.299 1.00 98.69 151 ASP A C 1
ATOM 1235 O O . ASP A 1 151 ? 25.578 5.132 -40.337 1.00 98.69 151 ASP A O 1
ATOM 1239 N N . ILE A 1 152 ? 25.701 4.574 -38.167 1.00 98.69 152 ILE A N 1
ATOM 1240 C CA . ILE A 1 152 ? 27.163 4.715 -38.080 1.00 98.69 152 ILE A CA 1
ATOM 1241 C C . ILE A 1 152 ? 27.858 3.757 -39.056 1.00 98.69 152 ILE A C 1
ATOM 1243 O O . ILE A 1 152 ? 28.763 4.168 -39.777 1.00 98.69 152 ILE A O 1
ATOM 1247 N N . LYS A 1 153 ? 27.414 2.496 -39.136 1.00 98.44 153 LYS A N 1
ATOM 1248 C CA . LYS A 1 153 ? 27.997 1.504 -40.052 1.00 98.44 153 LYS A CA 1
ATOM 1249 C C . LYS A 1 153 ? 27.789 1.873 -41.527 1.00 98.44 153 LYS A C 1
ATOM 1251 O O . LYS A 1 153 ? 28.684 1.652 -42.348 1.00 98.44 153 LYS A O 1
ATOM 1256 N N . ASP A 1 154 ? 26.618 2.402 -41.878 1.00 98.50 154 ASP A N 1
ATOM 1257 C CA . ASP A 1 154 ? 26.336 2.880 -43.237 1.00 98.50 154 ASP A CA 1
ATOM 1258 C C . ASP A 1 154 ? 27.227 4.080 -43.600 1.00 98.50 154 ASP A C 1
ATOM 1260 O O . ASP A 1 154 ? 27.818 4.117 -44.683 1.00 98.50 154 ASP A O 1
ATOM 1264 N N . LEU A 1 155 ? 27.406 5.020 -42.666 1.00 98.62 155 LEU A N 1
ATOM 1265 C CA . LEU A 1 155 ? 28.316 6.154 -42.832 1.00 98.62 155 LEU A CA 1
ATOM 1266 C C . LEU A 1 155 ? 29.776 5.715 -42.991 1.00 98.62 155 LEU A C 1
ATOM 1268 O O . LEU A 1 155 ? 30.432 6.184 -43.921 1.00 98.62 155 LEU A O 1
ATOM 1272 N N . ASP A 1 156 ? 30.267 4.795 -42.156 1.00 98.44 156 ASP A N 1
ATOM 1273 C CA . ASP A 1 156 ? 31.621 4.235 -42.280 1.00 98.44 156 ASP A CA 1
ATOM 1274 C C . ASP A 1 156 ? 31.835 3.619 -43.671 1.00 98.44 156 ASP A C 1
ATOM 1276 O O . ASP A 1 156 ? 32.830 3.899 -44.342 1.00 98.44 156 ASP A O 1
ATOM 1280 N N . THR A 1 157 ? 30.849 2.858 -44.160 1.00 98.38 157 THR A N 1
ATOM 1281 C CA . THR A 1 157 ? 30.899 2.238 -45.493 1.00 98.38 157 THR A CA 1
ATOM 1282 C C . THR A 1 157 ? 30.969 3.293 -46.604 1.00 98.38 157 THR A C 1
ATOM 1284 O O . THR A 1 157 ? 31.788 3.179 -47.519 1.00 98.38 157 THR A O 1
ATOM 1287 N N . LYS A 1 158 ? 30.149 4.351 -46.529 1.00 98.38 158 LYS A N 1
ATOM 1288 C CA . LYS A 1 158 ? 30.169 5.465 -47.496 1.00 98.38 158 LYS A CA 1
ATOM 1289 C C . LYS A 1 158 ? 31.496 6.224 -47.475 1.00 98.38 158 LYS A C 1
ATOM 1291 O O . LYS A 1 158 ? 32.012 6.586 -48.533 1.00 98.38 158 LYS A O 1
ATOM 1296 N N . ILE A 1 159 ? 32.063 6.455 -46.291 1.00 98.44 159 ILE A N 1
ATOM 1297 C CA . ILE A 1 159 ? 33.369 7.107 -46.134 1.00 98.44 159 ILE A CA 1
ATOM 1298 C C . ILE A 1 159 ? 34.471 6.260 -46.777 1.00 98.44 159 ILE A C 1
ATOM 1300 O O . ILE A 1 159 ? 35.298 6.804 -47.514 1.00 98.44 159 ILE A O 1
ATOM 1304 N N . ASP A 1 160 ? 34.471 4.944 -46.557 1.00 98.19 160 ASP A N 1
ATOM 1305 C CA . ASP A 1 160 ? 35.452 4.035 -47.154 1.00 98.19 160 ASP A CA 1
ATOM 1306 C C . ASP A 1 160 ? 35.364 4.004 -48.685 1.00 98.19 160 ASP A C 1
ATOM 1308 O O . ASP A 1 160 ? 36.397 4.081 -49.358 1.00 98.19 160 ASP A O 1
ATOM 1312 N N . VAL A 1 161 ? 34.151 3.971 -49.249 1.00 98.25 161 VAL A N 1
ATOM 1313 C CA . VAL A 1 161 ? 33.935 4.060 -50.705 1.00 98.25 161 VAL A CA 1
ATOM 1314 C C . VAL A 1 161 ? 34.495 5.369 -51.261 1.00 98.25 161 VAL A C 1
ATOM 1316 O O . VAL A 1 161 ? 35.360 5.337 -52.138 1.00 98.25 161 VAL A O 1
ATOM 1319 N N . ASN A 1 162 ? 34.105 6.513 -50.692 1.00 98.06 162 ASN A N 1
ATOM 1320 C CA . ASN A 1 162 ? 34.586 7.825 -51.137 1.00 98.06 162 ASN A CA 1
ATOM 1321 C C . ASN A 1 162 ? 36.117 7.944 -51.033 1.00 98.06 162 ASN A C 1
ATOM 1323 O O . ASN A 1 162 ? 36.778 8.510 -51.908 1.00 98.06 162 ASN A O 1
ATOM 1327 N N . LYS A 1 163 ? 36.715 7.381 -49.974 1.00 98.44 163 LYS A N 1
ATOM 1328 C CA . LYS A 1 163 ? 38.171 7.339 -49.787 1.00 98.44 163 LYS A CA 1
ATOM 1329 C C . LYS A 1 163 ? 38.858 6.504 -50.868 1.00 98.44 163 LYS A C 1
ATOM 1331 O O . LYS A 1 163 ? 39.920 6.904 -51.354 1.00 98.44 163 LYS A O 1
ATOM 1336 N N . MET A 1 164 ? 38.284 5.360 -51.248 1.00 97.50 164 MET A N 1
ATOM 1337 C CA . MET A 1 164 ? 38.797 4.535 -52.346 1.00 97.50 164 MET A CA 1
ATOM 1338 C C . MET A 1 164 ? 38.719 5.271 -53.685 1.00 97.50 164 MET A C 1
ATOM 1340 O O . MET A 1 164 ? 39.731 5.326 -54.387 1.00 97.50 164 MET A O 1
ATOM 1344 N N . GLU A 1 165 ? 37.576 5.886 -53.997 1.00 97.31 165 GLU A N 1
ATOM 1345 C CA . GLU A 1 165 ? 37.362 6.651 -55.233 1.00 97.31 165 GLU A CA 1
ATOM 1346 C C . GLU A 1 165 ? 38.338 7.830 -55.362 1.00 97.31 165 GLU A C 1
ATOM 1348 O O . GLU A 1 165 ? 38.989 8.011 -56.402 1.00 97.31 165 GLU A O 1
ATOM 1353 N N . LEU A 1 166 ? 38.524 8.596 -54.279 1.00 97.88 166 LEU A N 1
ATOM 1354 C CA . LEU A 1 166 ? 39.494 9.689 -54.232 1.00 97.88 166 LEU A CA 1
ATOM 1355 C C . LEU A 1 166 ? 40.923 9.169 -54.428 1.00 97.88 166 LEU A C 1
ATOM 1357 O O . LEU A 1 166 ? 41.684 9.725 -55.222 1.00 97.88 166 LEU A O 1
ATOM 1361 N N . LYS A 1 167 ? 41.293 8.071 -53.755 1.00 97.69 167 LYS A N 1
ATOM 1362 C CA . LYS A 1 167 ? 42.622 7.458 -53.893 1.00 97.69 167 LYS A CA 1
ATOM 1363 C C . LYS A 1 167 ? 42.873 6.968 -55.320 1.00 97.69 167 LYS A C 1
ATOM 1365 O O . LYS A 1 167 ? 43.976 7.166 -55.829 1.00 97.69 167 LYS A O 1
ATOM 1370 N N . SER A 1 168 ? 41.893 6.348 -55.983 1.00 97.44 168 SER A N 1
ATOM 13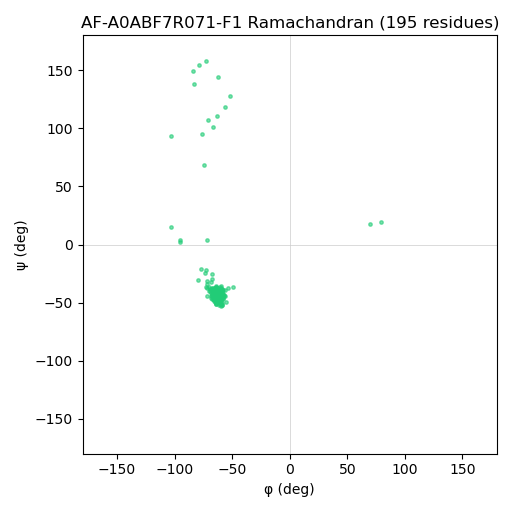71 C CA . SER A 1 168 ? 42.029 5.947 -57.390 1.00 97.44 168 SER A CA 1
ATOM 1372 C C . SER A 1 168 ? 42.176 7.150 -58.317 1.00 97.44 168 SER A C 1
ATOM 1374 O O . SER A 1 168 ? 43.061 7.148 -59.172 1.00 97.44 168 SER A O 1
ATOM 1376 N N . THR A 1 169 ? 41.386 8.203 -58.094 1.00 97.50 169 THR A N 1
ATOM 1377 C CA . THR A 1 169 ? 41.434 9.435 -58.891 1.00 97.50 169 THR A CA 1
ATOM 1378 C C . THR A 1 169 ? 42.787 10.127 -58.752 1.00 97.50 169 THR A C 1
ATOM 1380 O O . THR A 1 169 ? 43.401 10.481 -59.757 1.00 97.50 169 THR A O 1
ATOM 1383 N N . LEU A 1 170 ? 43.305 10.259 -57.527 1.00 97.12 170 LEU A N 1
ATOM 1384 C CA . LEU A 1 170 ? 44.628 10.833 -57.270 1.00 97.12 170 LEU A CA 1
ATOM 1385 C C . LEU A 1 170 ? 45.754 9.999 -57.889 1.00 97.12 170 LEU A C 1
ATOM 1387 O O . LEU A 1 170 ? 46.688 10.567 -58.449 1.00 97.12 170 LEU A O 1
ATOM 1391 N N . ARG A 1 171 ? 45.671 8.661 -57.840 1.00 96.69 171 ARG A N 1
ATOM 1392 C CA . ARG A 1 171 ? 46.652 7.782 -58.503 1.00 96.69 171 ARG A CA 1
ATOM 1393 C C . ARG A 1 171 ? 46.664 7.985 -60.015 1.00 96.69 171 ARG A C 1
ATOM 1395 O O . ARG A 1 171 ? 47.746 8.036 -60.593 1.00 96.69 171 ARG A O 1
ATOM 1402 N N . LEU A 1 172 ? 45.489 8.111 -60.633 1.00 96.56 172 LEU A N 1
ATOM 1403 C CA . LEU A 1 172 ? 45.355 8.348 -62.068 1.00 96.56 172 LEU A CA 1
ATOM 1404 C C . LEU A 1 172 ? 45.922 9.718 -62.461 1.00 96.56 172 LEU A C 1
ATOM 1406 O O . LEU A 1 172 ? 46.747 9.790 -63.367 1.00 96.56 172 LEU A O 1
ATOM 1410 N N . HIS A 1 173 ? 45.581 10.777 -61.722 1.00 95.88 173 HIS A N 1
ATOM 1411 C CA . HIS A 1 173 ? 46.156 12.107 -61.945 1.00 95.88 173 HIS A CA 1
ATOM 1412 C C . HIS A 1 173 ? 47.674 12.115 -61.738 1.00 95.88 173 HIS A C 1
ATOM 1414 O O . HIS A 1 173 ? 48.397 12.658 -62.566 1.00 95.88 173 HIS A O 1
ATOM 1420 N N . GLY A 1 174 ? 48.180 11.466 -60.685 1.00 96.75 174 GLY A N 1
ATOM 1421 C CA . GLY A 1 174 ? 49.619 11.325 -60.451 1.00 96.75 174 GLY A CA 1
ATOM 1422 C C . GLY A 1 174 ? 50.338 10.629 -61.612 1.00 96.75 174 GLY A C 1
ATOM 1423 O O . GLY A 1 174 ? 51.389 11.093 -62.051 1.00 96.75 174 GLY A O 1
ATOM 1424 N N . TRP A 1 175 ? 49.741 9.567 -62.163 1.00 96.69 175 TRP A N 1
ATOM 1425 C CA . TRP A 1 175 ? 50.235 8.899 -63.371 1.00 96.69 175 TRP A CA 1
ATOM 1426 C C . TRP A 1 175 ? 50.235 9.825 -64.593 1.00 96.69 175 TRP A C 1
ATOM 1428 O O . TRP A 1 175 ? 51.253 9.937 -65.277 1.00 96.69 175 TRP A O 1
ATOM 1438 N N . MET A 1 176 ? 49.130 10.532 -64.845 1.00 96.25 176 MET A N 1
ATOM 1439 C CA . MET A 1 176 ? 49.022 11.482 -65.956 1.00 96.25 176 MET A CA 1
ATOM 1440 C C . MET A 1 176 ? 50.068 12.593 -65.850 1.00 96.25 176 MET A C 1
ATOM 1442 O O . MET A 1 176 ? 50.786 12.843 -66.817 1.00 96.25 176 MET A O 1
ATOM 1446 N N . PHE A 1 177 ? 50.228 13.208 -64.675 1.00 96.94 177 PHE A N 1
ATOM 1447 C CA . PHE A 1 177 ? 51.254 14.225 -64.451 1.00 96.94 177 PHE A CA 1
ATOM 1448 C C . PHE A 1 177 ? 52.668 13.679 -64.668 1.00 96.94 177 PHE A C 1
ATOM 1450 O O . PHE A 1 177 ? 53.482 14.369 -65.273 1.00 96.94 177 PHE A O 1
ATOM 1457 N N . GLY A 1 178 ? 52.956 12.435 -64.273 1.00 96.31 178 GLY A N 1
ATOM 1458 C CA . GLY A 1 178 ? 54.237 11.786 -64.572 1.00 96.31 178 GLY A CA 1
ATOM 1459 C C . GLY A 1 178 ? 54.523 11.694 -66.077 1.00 96.31 178 GLY A C 1
ATOM 1460 O O . GLY A 1 178 ? 55.609 12.067 -66.531 1.00 96.31 178 GLY A O 1
ATOM 1461 N N . THR A 1 179 ? 53.537 11.268 -66.875 1.00 95.50 179 THR A N 1
ATOM 1462 C CA . THR A 1 179 ? 53.672 11.227 -68.347 1.00 95.50 179 THR A CA 1
ATOM 1463 C C . THR A 1 179 ? 53.803 12.624 -68.961 1.00 95.50 179 THR A C 1
ATOM 1465 O O . THR A 1 179 ? 54.620 12.836 -69.853 1.00 95.50 179 THR A O 1
ATOM 1468 N N . LEU A 1 180 ? 53.065 13.609 -68.441 1.00 96.62 180 LEU A N 1
ATOM 1469 C CA . LEU A 1 180 ? 53.134 14.989 -68.911 1.00 96.62 180 LEU A CA 1
ATOM 1470 C C . LEU A 1 180 ? 54.506 15.614 -68.620 1.00 96.62 180 LEU A C 1
ATOM 1472 O O . LEU A 1 180 ? 55.094 16.232 -69.504 1.00 96.62 180 LEU A O 1
ATOM 1476 N N . ILE A 1 181 ? 55.044 15.431 -67.410 1.00 96.31 181 ILE A N 1
ATOM 1477 C CA . ILE A 1 181 ? 56.369 15.935 -67.019 1.00 96.31 181 ILE A CA 1
ATOM 1478 C C . ILE A 1 181 ? 57.460 15.310 -67.896 1.00 96.31 181 ILE A C 1
ATOM 1480 O O . ILE A 1 181 ? 58.288 16.032 -68.449 1.00 96.31 181 ILE A O 1
ATOM 1484 N N . THR A 1 182 ? 57.448 13.984 -68.066 1.00 95.75 182 THR A N 1
ATOM 1485 C CA . THR A 1 182 ? 58.455 13.274 -68.877 1.00 95.75 182 THR A CA 1
ATOM 1486 C C . THR A 1 182 ? 58.424 13.696 -70.347 1.00 95.75 182 THR A C 1
ATOM 1488 O O . THR A 1 182 ? 59.485 13.929 -70.927 1.00 95.75 182 THR A O 1
ATOM 1491 N N . LEU A 1 183 ? 57.235 13.885 -70.930 1.00 96.19 183 LEU A N 1
ATOM 1492 C CA . LEU A 1 183 ? 57.081 14.396 -72.293 1.00 96.19 183 LEU A CA 1
ATOM 1493 C C . LEU A 1 183 ? 57.646 15.819 -72.442 1.00 96.19 183 LEU A C 1
ATOM 1495 O O . LEU A 1 183 ? 58.404 16.080 -73.375 1.00 96.19 183 LEU A O 1
ATOM 1499 N N . ASN A 1 184 ? 57.322 16.726 -71.512 1.00 94.81 184 ASN A N 1
ATOM 1500 C CA . ASN A 1 184 ? 57.818 18.107 -71.543 1.00 94.81 184 ASN A CA 1
ATOM 1501 C C . ASN A 1 184 ? 59.351 18.175 -71.419 1.00 94.81 184 ASN A C 1
ATOM 1503 O O . ASN A 1 184 ? 59.993 18.898 -72.180 1.00 94.81 184 ASN A O 1
ATOM 1507 N N . ILE A 1 185 ? 59.950 17.391 -70.512 1.00 96.12 185 ILE A N 1
ATOM 1508 C CA . ILE A 1 185 ? 61.415 17.302 -70.369 1.00 96.12 185 ILE A CA 1
ATOM 1509 C C . ILE A 1 185 ? 62.055 16.758 -71.654 1.00 96.12 185 ILE A C 1
ATOM 1511 O O . ILE A 1 185 ? 63.058 17.301 -72.118 1.00 96.12 185 ILE A O 1
ATOM 1515 N N . GLY A 1 186 ? 61.471 15.716 -72.255 1.00 95.50 186 GLY A N 1
ATOM 1516 C CA . GLY A 1 186 ? 61.971 15.125 -73.498 1.00 95.50 186 GLY A CA 1
ATOM 1517 C C . GLY A 1 186 ? 61.978 16.111 -74.671 1.00 95.50 186 GLY A C 1
ATOM 1518 O O . GLY A 1 186 ? 62.986 16.226 -75.367 1.00 95.50 186 GLY A O 1
ATOM 1519 N N . ILE A 1 187 ? 60.890 16.869 -74.854 1.00 95.38 187 ILE A N 1
ATOM 1520 C CA . ILE A 1 187 ? 60.797 17.914 -75.888 1.00 95.38 187 ILE A CA 1
ATOM 1521 C C . ILE A 1 187 ? 61.848 19.006 -75.649 1.00 95.38 187 ILE A C 1
ATOM 1523 O O . ILE A 1 187 ? 62.546 19.395 -76.584 1.00 95.38 187 ILE A O 1
ATOM 1527 N N . PHE A 1 188 ? 62.006 19.474 -74.406 1.00 95.44 188 PHE A N 1
ATOM 1528 C CA . PHE A 1 188 ? 62.998 20.497 -74.062 1.00 95.44 188 PHE A CA 1
ATOM 1529 C C . PHE A 1 188 ? 64.432 20.054 -74.393 1.00 95.44 188 PHE A C 1
ATOM 1531 O O . PHE A 1 188 ? 65.173 20.793 -75.041 1.00 95.44 188 PHE A O 1
ATOM 1538 N N . LEU A 1 189 ? 64.816 18.828 -74.017 1.00 92.94 189 LEU A N 1
ATOM 1539 C CA . LEU A 1 189 ? 66.135 18.269 -74.338 1.00 92.94 189 LEU A CA 1
ATOM 1540 C C . LEU A 1 189 ? 66.357 18.138 -75.853 1.00 92.94 189 LEU A C 1
ATOM 1542 O O . LEU A 1 189 ? 67.434 18.478 -76.346 1.00 92.94 189 LEU A O 1
ATOM 1546 N N . ALA A 1 190 ? 65.341 17.692 -76.599 1.00 92.50 190 ALA A N 1
ATOM 1547 C CA . ALA A 1 190 ? 65.412 17.596 -78.055 1.00 92.50 190 ALA A CA 1
ATOM 1548 C C . ALA A 1 190 ? 65.625 18.973 -78.710 1.00 92.50 190 ALA A C 1
ATOM 1550 O O . ALA A 1 190 ? 66.485 19.112 -79.581 1.00 92.50 190 ALA A O 1
ATOM 1551 N N . LEU A 1 191 ? 64.912 20.007 -78.254 1.00 93.44 191 LEU A N 1
ATOM 1552 C CA . LEU A 1 191 ? 65.088 21.381 -78.737 1.00 93.44 191 LEU A CA 1
ATOM 1553 C C . LEU A 1 191 ? 66.485 21.937 -78.422 1.00 93.44 191 LEU A C 1
ATOM 1555 O O . LEU A 1 191 ? 67.123 22.509 -79.304 1.00 93.44 191 LEU A O 1
ATOM 1559 N N . MET A 1 192 ? 67.003 21.713 -77.209 1.00 92.62 192 MET A N 1
ATOM 1560 C CA . MET A 1 192 ? 68.372 22.111 -76.852 1.00 92.62 192 MET A CA 1
ATOM 1561 C C . MET A 1 192 ? 69.417 21.434 -77.748 1.00 92.62 192 MET A C 1
ATOM 1563 O O . MET A 1 192 ? 70.387 22.071 -78.151 1.00 92.62 192 MET A O 1
ATOM 1567 N N . SER A 1 193 ? 69.201 20.168 -78.121 1.00 89.88 193 SER A N 1
ATOM 1568 C CA . SER A 1 193 ? 70.107 19.446 -79.024 1.00 89.88 193 SER A CA 1
ATOM 1569 C C . SER A 1 193 ? 70.129 19.994 -80.460 1.00 89.88 193 SER A C 1
ATOM 1571 O O . SER A 1 193 ? 71.130 19.834 -81.156 1.00 89.88 193 SER A O 1
ATOM 1573 N N . LEU A 1 194 ? 69.052 20.655 -80.906 1.00 90.12 194 LEU A N 1
ATOM 1574 C CA . LEU A 1 194 ? 68.982 21.310 -82.217 1.00 90.12 194 LEU A CA 1
ATOM 1575 C C . LEU A 1 194 ? 69.675 22.679 -82.229 1.00 90.12 194 LEU A C 1
ATOM 1577 O O . LEU A 1 194 ? 70.204 23.061 -83.264 1.00 90.12 194 LEU A O 1
ATOM 1581 N N . LEU A 1 195 ? 69.688 23.397 -81.102 1.00 85.19 195 LEU A N 1
ATOM 1582 C CA . LEU A 1 195 ? 70.310 24.723 -80.976 1.00 85.19 195 LEU A CA 1
ATOM 1583 C C . LEU A 1 195 ? 71.843 24.690 -80.853 1.00 85.19 195 LEU A C 1
ATOM 1585 O O . LEU A 1 195 ? 72.487 25.705 -81.090 1.00 85.19 195 LEU A O 1
ATOM 1589 N N . VAL A 1 196 ? 72.424 23.558 -80.441 1.00 79.81 196 VAL A N 1
ATOM 1590 C CA . VAL A 1 196 ? 73.878 23.396 -80.212 1.00 79.81 196 VAL A CA 1
ATOM 1591 C C . VAL A 1 196 ? 74.604 22.800 -81.441 1.00 79.81 196 VAL A C 1
ATOM 1593 O O . VAL A 1 196 ? 75.808 22.556 -81.391 1.00 79.81 196 VAL A O 1
ATOM 1596 N N . LYS A 1 197 ? 73.893 22.578 -82.556 1.00 59.84 197 LYS A N 1
ATOM 1597 C CA . LYS A 1 197 ? 74.470 22.247 -83.874 1.00 59.84 197 LYS A CA 1
ATOM 1598 C C . LYS A 1 197 ? 74.803 23.505 -84.662 1.00 59.84 197 LYS A C 1
ATOM 1600 O O . LYS A 1 197 ? 75.830 23.460 -85.373 1.00 59.84 197 LYS A O 1
#

Mean predicted aligned error: 14.4 Å

Secondary structure (DSSP, 8-state):
-HHHHHHHHHHHHHHHHHHHHHHHHHHHHHHHHHHTTPPP----HHHHHHHHHHTT--HHHHHHHHHHHHT-S--HHHHHHHHHHHHHHHHHHHHHHHHHHHHHHHHHHHHHHHHHHHHHHHHHHHHHHHHHHHHHHHHHHHHHHHHHHHHHHHHHHHHHHHHHHHHHHHHHHHHHHHHHHHHHHHHHHHHHHHHT-

InterPro domains:
  IPR061328 Bdr-like, N-terminal domain [NF040499] (43-94)

Organism: Borrelia turicatae (strain 91E135) (NCBI:txid314724)